Protein AF-A0A5Q2TF05-F1 (afdb_monomer_lite)

Organism: NCBI:txid2663022

Sequence (203 aa):
MKCNKEIVELMHQYLDGDITRNDEQRLRSHLQSCEACQKHFQELKRTVALVTANIELKPSTDFTSNVMAGLPKEKKRMTAKRWMKLHPMITAAAIFFIFMFSGILSAWNQEQQQLSYPKGQNLIVENDTVIVPKDVVIEDDLEIKNANVKVEGKVLGDVILINGEHLSASAGKIAGEIKEVDQIFNWMWYKLKDLVESVFSLD

Structure (mmCIF, N/CA/C/O backbone):
data_AF-A0A5Q2TF05-F1
#
_entry.id   AF-A0A5Q2TF05-F1
#
loop_
_atom_site.group_PDB
_atom_site.id
_atom_site.type_symbol
_atom_site.label_atom_id
_atom_site.label_alt_id
_atom_site.label_comp_id
_atom_site.label_asym_id
_atom_site.label_entity_id
_atom_site.label_seq_id
_atom_site.pdbx_PDB_ins_code
_atom_site.Cartn_x
_atom_site.Cartn_y
_atom_site.Cartn_z
_atom_site.occupancy
_atom_site.B_iso_or_equiv
_atom_site.auth_seq_id
_atom_site.auth_comp_id
_atom_site.auth_asym_id
_atom_site.auth_atom_id
_atom_site.pdbx_PDB_model_num
ATOM 1 N N . MET A 1 1 ? 42.704 10.896 -51.594 1.00 56.69 1 MET A N 1
ATOM 2 C CA . MET A 1 1 ? 42.537 11.022 -50.126 1.00 56.69 1 MET A CA 1
ATOM 3 C C . MET A 1 1 ? 42.484 9.624 -49.522 1.00 56.69 1 MET A C 1
ATOM 5 O O . MET A 1 1 ? 41.960 8.736 -50.179 1.00 56.69 1 MET A O 1
ATOM 9 N N . LYS A 1 2 ? 43.071 9.382 -48.343 1.00 61.12 2 LYS A N 1
ATOM 10 C CA . LYS A 1 2 ? 43.072 8.041 -47.726 1.00 61.12 2 LYS A CA 1
ATOM 11 C C . LYS A 1 2 ? 41.688 7.764 -47.113 1.00 61.12 2 LYS A C 1
ATOM 13 O O . LYS A 1 2 ? 41.261 8.534 -46.258 1.00 61.12 2 LYS A O 1
ATOM 18 N N . CYS A 1 3 ? 40.997 6.702 -47.546 1.00 73.31 3 CYS A N 1
ATOM 19 C CA . CYS A 1 3 ? 39.801 6.194 -46.856 1.00 73.31 3 CYS A CA 1
ATOM 20 C C . CYS A 1 3 ? 40.308 5.549 -45.553 1.00 73.31 3 CYS A C 1
ATOM 22 O O . CYS A 1 3 ? 40.982 4.520 -45.592 1.00 73.31 3 CYS A O 1
ATOM 24 N N . ASN A 1 4 ? 40.119 6.226 -44.419 1.00 82.06 4 ASN A N 1
ATOM 25 C CA . ASN A 1 4 ? 40.556 5.743 -43.107 1.00 82.06 4 ASN A CA 1
ATOM 26 C C . ASN A 1 4 ? 39.426 4.943 -42.443 1.00 82.06 4 ASN A C 1
ATOM 28 O O . ASN A 1 4 ? 38.253 5.173 -42.735 1.00 82.06 4 ASN A O 1
ATOM 32 N N . LYS A 1 5 ? 39.776 4.058 -41.503 1.00 86.62 5 LYS A N 1
ATOM 33 C CA . LYS A 1 5 ? 38.815 3.322 -40.664 1.00 86.62 5 LYS A CA 1
ATOM 34 C C . LYS A 1 5 ? 37.824 4.256 -39.963 1.00 86.62 5 LYS A C 1
ATOM 36 O O . LYS A 1 5 ? 36.647 3.941 -39.890 1.00 86.62 5 LYS A O 1
ATOM 41 N N . GLU A 1 6 ? 38.290 5.434 -39.562 1.00 91.19 6 GLU A N 1
ATOM 42 C CA . GLU A 1 6 ? 37.481 6.492 -38.949 1.00 91.19 6 GLU A CA 1
ATOM 43 C C . GLU A 1 6 ? 36.293 6.925 -39.828 1.00 91.19 6 GLU A C 1
ATOM 45 O O . GLU A 1 6 ? 35.186 7.083 -39.335 1.00 91.19 6 GLU A O 1
ATOM 50 N N . ILE A 1 7 ? 36.465 7.042 -41.151 1.00 93.56 7 ILE A N 1
ATOM 51 C CA . ILE A 1 7 ? 35.358 7.425 -42.045 1.00 93.56 7 ILE A CA 1
ATOM 52 C C . ILE A 1 7 ? 34.306 6.317 -42.122 1.00 93.56 7 ILE A C 1
ATOM 54 O O . ILE A 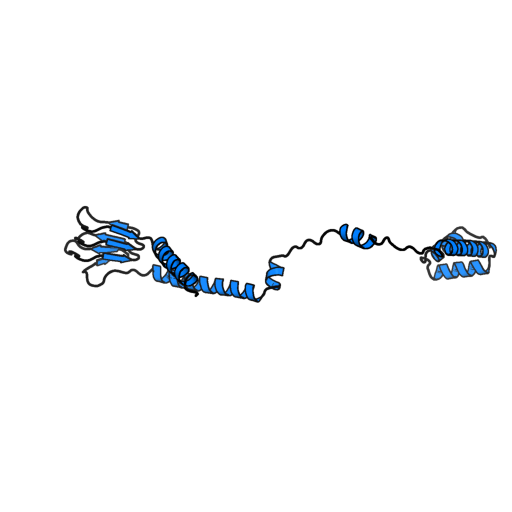1 7 ? 33.116 6.609 -42.202 1.00 93.56 7 ILE A O 1
ATOM 58 N N . VAL A 1 8 ? 34.733 5.052 -42.093 1.00 93.12 8 VAL A N 1
ATOM 59 C CA . VAL A 1 8 ? 33.817 3.902 -42.082 1.00 93.12 8 VAL A CA 1
ATOM 60 C C . VAL A 1 8 ? 33.040 3.850 -40.766 1.00 93.12 8 VAL A C 1
ATOM 62 O O . VAL A 1 8 ? 31.839 3.609 -40.780 1.00 93.12 8 VAL A O 1
ATOM 65 N N . GLU A 1 9 ? 33.685 4.152 -39.642 1.00 94.56 9 GLU A N 1
ATOM 66 C CA . GLU A 1 9 ? 33.018 4.266 -38.342 1.00 94.56 9 GLU A CA 1
ATOM 67 C C . GLU A 1 9 ? 31.942 5.362 -38.347 1.00 94.56 9 GLU A C 1
ATOM 69 O O . GLU A 1 9 ? 30.809 5.118 -37.933 1.00 94.56 9 GLU A O 1
ATOM 74 N N . LEU A 1 10 ? 32.242 6.527 -38.934 1.00 95.88 10 LEU A N 1
ATOM 75 C CA . LEU A 1 10 ? 31.251 7.590 -39.113 1.00 95.88 10 LEU A CA 1
ATOM 76 C C . LEU A 1 10 ? 30.074 7.165 -40.006 1.00 95.88 10 LEU A C 1
ATOM 78 O O . LEU A 1 10 ? 28.945 7.588 -39.765 1.00 95.88 10 LEU A O 1
ATOM 82 N N . MET A 1 11 ? 30.295 6.320 -41.023 1.00 95.44 11 MET A N 1
ATOM 83 C CA . MET A 1 11 ? 29.188 5.774 -41.823 1.00 95.44 11 MET A CA 1
ATOM 84 C C . MET A 1 11 ? 28.224 4.949 -40.967 1.00 95.44 11 MET A C 1
ATOM 86 O O . MET A 1 11 ? 27.016 5.073 -41.156 1.00 95.44 11 MET A O 1
ATOM 90 N N . HIS A 1 12 ? 28.736 4.127 -40.047 1.00 95.31 12 HIS A N 1
ATOM 91 C CA . HIS A 1 12 ? 27.909 3.308 -39.158 1.00 95.31 12 HIS A CA 1
ATOM 92 C C . HIS A 1 12 ? 27.148 4.165 -38.149 1.00 95.31 12 HIS A C 1
ATOM 94 O O . HIS A 1 12 ? 25.926 4.082 -38.111 1.00 95.31 12 HIS A O 1
ATOM 100 N N . GLN A 1 13 ? 27.826 5.092 -37.465 1.00 96.19 13 GLN A N 1
ATOM 101 C CA . GLN A 1 13 ? 27.164 6.035 -36.554 1.00 96.19 13 GLN A CA 1
ATOM 102 C C . GLN A 1 13 ? 26.035 6.814 -37.248 1.00 96.19 13 GLN A C 1
ATOM 104 O O . GLN A 1 13 ? 24.984 7.056 -36.658 1.00 96.19 13 GLN A O 1
ATOM 109 N N . TYR A 1 14 ? 26.223 7.190 -38.519 1.00 96.38 14 TYR A N 1
ATOM 110 C CA . TYR A 1 14 ? 25.172 7.839 -39.304 1.00 96.38 14 TYR A CA 1
ATOM 111 C C . TYR A 1 14 ? 23.974 6.916 -39.565 1.00 96.38 14 TYR A C 1
ATOM 113 O O . TYR A 1 14 ? 22.834 7.371 -39.506 1.00 96.38 14 TYR A O 1
ATOM 121 N N . LEU A 1 15 ? 24.215 5.645 -39.900 1.00 94.50 15 LEU A N 1
ATOM 122 C CA . LEU A 1 15 ? 23.154 4.670 -40.182 1.00 94.50 15 LEU A CA 1
ATOM 123 C C . LEU A 1 15 ? 22.385 4.262 -38.920 1.00 94.50 15 LEU A C 1
ATOM 125 O O . LEU A 1 15 ? 21.185 4.016 -39.014 1.00 94.50 15 LEU A O 1
ATOM 129 N N . ASP A 1 16 ? 23.057 4.250 -37.770 1.00 93.75 16 ASP A N 1
ATOM 130 C CA . ASP A 1 16 ? 22.470 3.927 -36.467 1.00 93.75 16 ASP A CA 1
ATOM 131 C C . ASP A 1 16 ? 21.716 5.121 -35.846 1.00 93.75 16 ASP A C 1
ATOM 133 O O . ASP A 1 16 ? 20.884 4.942 -34.961 1.00 93.75 16 ASP A O 1
ATOM 137 N N . GLY A 1 17 ? 21.948 6.342 -36.348 1.00 94.19 17 GLY A N 1
ATOM 138 C CA . GLY A 1 17 ? 21.317 7.570 -35.851 1.00 94.19 17 GLY A CA 1
ATOM 139 C C . GLY A 1 17 ? 22.057 8.251 -34.691 1.00 94.19 17 GLY A C 1
ATOM 140 O O . GLY A 1 17 ? 21.535 9.215 -34.134 1.00 94.19 17 GLY A O 1
ATOM 141 N N . ASP A 1 18 ? 23.279 7.809 -34.380 1.00 95.50 18 ASP A N 1
ATOM 142 C CA . ASP A 1 18 ? 24.084 8.236 -33.223 1.00 95.50 18 ASP A CA 1
ATOM 143 C C . ASP A 1 18 ? 25.213 9.235 -33.574 1.00 95.50 18 ASP A C 1
ATOM 145 O O . ASP A 1 18 ? 26.061 9.563 -32.742 1.00 95.50 18 ASP A O 1
ATOM 149 N N . ILE A 1 19 ? 25.259 9.743 -34.811 1.00 96.56 19 ILE A N 1
ATOM 150 C CA . ILE A 1 19 ? 26.321 10.656 -35.270 1.00 96.56 19 ILE A CA 1
ATOM 151 C C . ILE A 1 19 ? 26.151 12.096 -34.756 1.00 96.56 19 ILE A C 1
ATOM 153 O O . ILE A 1 19 ? 25.055 12.661 -34.734 1.00 96.56 19 ILE A O 1
ATOM 157 N N . THR A 1 20 ? 27.262 12.754 -34.410 1.00 96.50 20 THR A N 1
ATOM 158 C CA . THR A 1 20 ? 27.255 14.183 -34.056 1.00 96.50 20 THR A CA 1
ATOM 159 C C . THR A 1 20 ? 27.176 15.082 -35.298 1.00 96.50 20 THR A C 1
ATOM 161 O O . THR A 1 20 ? 27.609 14.715 -36.389 1.00 96.50 20 THR A O 1
ATOM 164 N N . ARG A 1 21 ? 26.697 16.327 -35.146 1.00 95.44 21 ARG A N 1
ATOM 165 C CA . ARG A 1 21 ? 26.609 17.285 -36.273 1.00 95.44 21 ARG A CA 1
ATOM 166 C C . ARG A 1 21 ? 27.964 17.599 -36.919 1.00 95.44 21 ARG A C 1
ATOM 168 O O . ARG A 1 21 ? 28.030 17.810 -38.128 1.00 95.44 21 ARG A O 1
ATOM 175 N N . ASN A 1 22 ? 29.031 17.662 -36.121 1.00 94.94 22 ASN A N 1
ATOM 176 C CA . ASN A 1 22 ? 30.383 17.936 -36.614 1.00 94.94 22 ASN A CA 1
ATOM 177 C C . ASN A 1 22 ? 30.903 16.758 -37.448 1.00 94.94 22 ASN A C 1
ATOM 179 O O . ASN A 1 22 ? 31.423 16.941 -38.550 1.00 94.94 22 ASN A O 1
ATOM 183 N N . ASP A 1 23 ? 30.693 15.541 -36.955 1.00 95.25 23 ASP A N 1
ATOM 184 C CA . ASP A 1 23 ? 31.146 14.332 -37.631 1.00 95.25 23 ASP A CA 1
ATOM 185 C C . ASP A 1 23 ? 30.317 14.020 -38.877 1.00 95.25 23 ASP A C 1
ATOM 187 O O . ASP A 1 23 ? 30.866 13.595 -39.893 1.00 95.25 23 ASP A O 1
ATOM 191 N N . GLU A 1 24 ? 29.024 14.349 -38.872 1.00 95.56 24 GLU A N 1
ATOM 192 C CA . GLU A 1 24 ? 28.196 14.288 -40.073 1.00 95.56 24 GLU A CA 1
ATOM 193 C C . GLU A 1 24 ? 28.740 15.214 -41.172 1.00 95.56 24 GLU A C 1
ATOM 195 O O . GLU A 1 24 ? 28.833 14.820 -42.337 1.00 95.56 24 GLU A O 1
ATOM 200 N N . GLN A 1 25 ? 29.148 16.438 -40.824 1.00 95.75 25 GLN A N 1
ATOM 201 C CA . GLN A 1 25 ? 29.743 17.367 -41.786 1.00 95.75 25 GLN A CA 1
ATOM 202 C C . GLN A 1 25 ? 31.081 16.847 -42.331 1.00 95.75 25 GLN A C 1
ATOM 204 O O . GLN A 1 25 ? 31.337 16.952 -43.536 1.00 95.75 25 GLN A O 1
ATOM 209 N N . ARG A 1 26 ? 31.920 16.251 -41.475 1.00 93.69 26 ARG A N 1
ATOM 210 C CA . ARG A 1 26 ? 33.174 15.596 -41.888 1.00 93.69 26 ARG A CA 1
ATOM 211 C C . ARG A 1 26 ? 32.913 14.432 -42.840 1.00 93.69 26 ARG A C 1
ATOM 213 O O . ARG A 1 26 ? 33.538 14.367 -43.900 1.00 93.69 26 ARG A O 1
ATOM 220 N N . LEU A 1 27 ? 31.951 13.570 -42.512 1.00 95.00 27 LEU A N 1
ATOM 221 C CA . LEU A 1 27 ? 31.539 12.449 -43.352 1.00 95.00 27 LEU A CA 1
ATOM 222 C C . LEU A 1 27 ? 31.030 12.942 -44.711 1.00 95.00 27 LEU A C 1
ATOM 224 O O . LEU A 1 27 ? 31.521 12.496 -45.745 1.00 95.00 27 LEU A O 1
ATOM 228 N N . ARG A 1 28 ? 30.111 13.916 -44.733 1.00 94.62 28 ARG A N 1
ATOM 229 C CA . ARG A 1 28 ? 29.582 14.510 -45.975 1.00 94.62 28 ARG A CA 1
ATOM 230 C C . ARG A 1 28 ? 30.692 15.089 -46.851 1.00 94.62 28 ARG A C 1
ATOM 232 O O . ARG A 1 28 ? 30.699 14.847 -48.054 1.00 94.62 28 ARG A O 1
ATOM 239 N N . SER A 1 29 ? 31.640 15.802 -46.246 1.00 93.88 29 SER A N 1
ATOM 240 C CA . SER A 1 29 ? 32.772 16.398 -46.967 1.00 93.88 29 SER A CA 1
ATOM 241 C C . SER A 1 29 ? 33.677 15.327 -47.587 1.00 93.88 29 SER A C 1
ATOM 243 O O . SER A 1 29 ? 34.141 15.483 -48.713 1.00 93.88 29 SER A O 1
ATOM 245 N N . HIS A 1 30 ? 33.897 14.210 -46.886 1.00 93.50 30 HIS A N 1
ATOM 246 C CA . HIS A 1 30 ? 34.682 13.088 -47.402 1.00 93.50 30 HIS A CA 1
ATOM 247 C C . HIS A 1 30 ? 33.961 12.321 -48.521 1.00 93.50 30 HIS A C 1
ATOM 249 O O . HIS A 1 30 ? 34.580 11.936 -49.510 1.00 93.50 30 HIS A O 1
ATOM 255 N N . LEU A 1 31 ? 32.646 12.111 -48.399 1.00 93.75 31 LEU A N 1
ATOM 256 C CA . LEU A 1 31 ? 31.846 11.430 -49.423 1.00 93.75 31 LEU A CA 1
ATOM 257 C C . LEU A 1 31 ? 31.768 12.225 -50.737 1.00 93.75 31 LEU A C 1
ATOM 259 O O . LEU A 1 31 ? 31.598 11.625 -51.791 1.00 93.75 31 LEU A O 1
ATOM 263 N N . GLN A 1 32 ? 31.907 13.555 -50.689 1.00 93.56 32 GLN A N 1
ATOM 264 C CA . GLN A 1 32 ? 31.973 14.403 -51.887 1.00 93.56 32 GLN A CA 1
ATOM 265 C C . GLN A 1 32 ? 33.322 14.319 -52.612 1.00 93.56 32 GLN A C 1
ATOM 267 O O . GLN A 1 32 ? 33.380 14.544 -53.816 1.00 93.56 32 GLN A O 1
ATOM 272 N N . SER A 1 33 ? 34.406 14.016 -51.894 1.00 91.75 33 SER A N 1
ATOM 273 C CA . SER A 1 33 ? 35.768 14.007 -52.440 1.00 91.75 33 SER A CA 1
ATOM 274 C C . SER A 1 33 ? 36.319 12.607 -52.725 1.00 91.75 33 SER A C 1
ATOM 276 O O . SER A 1 33 ? 37.384 12.486 -53.334 1.00 91.75 33 SER A O 1
ATOM 278 N N . CYS A 1 34 ? 35.627 11.546 -52.293 1.00 94.12 34 CYS A N 1
ATOM 279 C CA . CYS A 1 34 ? 36.078 10.165 -52.429 1.00 94.12 34 CYS A CA 1
ATOM 280 C C . CYS A 1 34 ? 34.976 9.232 -52.959 1.00 94.12 34 CYS A C 1
ATOM 282 O O . CYS A 1 34 ? 34.121 8.756 -52.208 1.00 94.12 34 CYS A O 1
ATOM 284 N N . GLU A 1 35 ? 35.058 8.897 -54.248 1.00 93.25 35 GLU A N 1
ATOM 285 C CA . GLU A 1 35 ? 34.103 8.022 -54.947 1.00 93.25 35 GLU A CA 1
ATOM 286 C C . GLU A 1 35 ? 34.026 6.609 -54.340 1.00 93.25 35 GLU A C 1
ATOM 288 O O . GLU A 1 35 ? 32.943 6.044 -54.197 1.00 93.25 35 GLU A O 1
ATOM 293 N N . ALA A 1 36 ? 35.158 6.043 -53.905 1.00 92.81 36 ALA A N 1
ATOM 294 C CA . ALA A 1 36 ? 35.190 4.710 -53.301 1.00 92.81 36 ALA A CA 1
ATOM 295 C C . ALA A 1 36 ? 34.370 4.641 -52.000 1.00 92.81 36 ALA A C 1
ATOM 297 O O . ALA A 1 36 ? 33.550 3.738 -51.826 1.00 92.81 36 ALA A O 1
ATOM 298 N N . CYS A 1 37 ? 34.548 5.618 -51.102 1.00 94.00 37 CYS A N 1
ATOM 299 C CA . CYS A 1 37 ? 33.803 5.659 -49.845 1.00 94.00 37 CYS A CA 1
ATOM 300 C C . CYS A 1 37 ? 32.325 6.058 -50.101 1.00 94.00 37 CYS A C 1
ATOM 302 O O . CYS A 1 37 ? 31.436 5.588 -49.393 1.00 94.00 37 CYS A O 1
ATOM 304 N N . GLN A 1 38 ? 32.030 6.843 -51.151 1.00 94.75 38 GLN A N 1
ATOM 305 C CA . GLN A 1 38 ? 30.658 7.122 -51.601 1.00 94.75 38 GLN A CA 1
ATOM 306 C C . GLN A 1 38 ? 29.927 5.854 -52.056 1.00 94.75 38 GLN A C 1
ATOM 308 O O . GLN A 1 38 ? 28.798 5.609 -51.626 1.00 94.75 38 GLN A O 1
ATOM 313 N N . LYS A 1 39 ? 30.570 5.034 -52.893 1.00 95.44 39 LYS A N 1
ATOM 314 C CA . LYS A 1 39 ? 30.014 3.765 -53.371 1.00 95.44 39 LYS A CA 1
ATOM 315 C C . LYS A 1 39 ? 29.754 2.799 -52.215 1.00 95.44 39 LYS A C 1
ATOM 317 O O . LYS A 1 39 ? 28.647 2.281 -52.102 1.00 95.44 39 LYS A O 1
ATOM 322 N N . HIS A 1 40 ? 30.720 2.651 -51.309 1.00 94.62 40 HIS A N 1
ATOM 323 C CA . HIS A 1 40 ? 30.571 1.826 -50.108 1.00 94.62 40 HIS A CA 1
ATOM 324 C C . HIS A 1 40 ? 29.381 2.274 -49.242 1.00 94.62 40 HIS A C 1
ATOM 326 O O . HIS A 1 40 ? 28.551 1.465 -48.833 1.00 94.62 40 HIS A O 1
ATOM 332 N N . PHE A 1 41 ? 29.225 3.582 -49.020 1.00 95.81 41 PHE A N 1
ATOM 333 C CA . PHE A 1 41 ? 28.098 4.113 -48.255 1.00 95.81 41 PHE A CA 1
ATOM 334 C C . PHE A 1 41 ? 26.741 3.873 -48.936 1.00 95.81 41 PHE A C 1
ATOM 336 O O . PHE A 1 41 ? 25.745 3.596 -48.266 1.00 95.81 41 PHE A O 1
ATOM 343 N N . GLN A 1 42 ? 26.683 3.947 -50.269 1.00 95.88 42 GLN A N 1
ATOM 344 C CA . GLN A 1 42 ? 25.477 3.598 -51.026 1.00 95.88 42 GLN A CA 1
ATOM 345 C C . GLN A 1 42 ? 25.142 2.106 -50.920 1.00 95.88 42 GLN A C 1
ATOM 347 O O . GLN A 1 42 ? 23.969 1.764 -50.778 1.00 95.88 42 GLN A O 1
ATOM 352 N N . GLU A 1 43 ? 26.143 1.227 -50.967 1.00 96.00 43 GLU A N 1
ATOM 353 C CA . GLU A 1 43 ? 25.972 -0.217 -50.770 1.00 96.00 43 GLU A CA 1
ATOM 354 C C . GLU A 1 43 ? 25.419 -0.522 -49.371 1.00 96.00 43 GLU A C 1
ATOM 356 O O . GLU A 1 43 ? 24.423 -1.235 -49.254 1.00 96.00 43 GLU A O 1
ATOM 361 N N . LEU A 1 44 ? 25.967 0.102 -48.321 1.00 95.50 44 LEU A N 1
ATOM 362 C CA . LEU A 1 44 ? 25.449 -0.021 -46.953 1.00 95.50 44 LEU A CA 1
ATOM 363 C C . LEU A 1 44 ? 23.990 0.446 -46.840 1.00 95.50 44 LEU A C 1
ATOM 365 O O . LEU A 1 44 ? 23.147 -0.279 -46.312 1.00 95.50 44 LEU A O 1
ATOM 369 N N . LYS A 1 45 ? 23.659 1.620 -47.394 1.00 94.94 45 LYS A N 1
ATOM 370 C CA . LYS A 1 45 ? 22.280 2.140 -47.397 1.00 94.94 45 LYS A CA 1
ATOM 371 C C . LYS A 1 45 ? 21.303 1.212 -48.113 1.00 94.94 45 LYS A C 1
ATOM 373 O O . LYS A 1 45 ? 20.189 1.018 -47.635 1.00 94.94 45 LYS A O 1
ATOM 378 N N . ARG A 1 46 ? 21.710 0.633 -49.247 1.00 94.62 46 ARG A N 1
ATOM 379 C CA . ARG A 1 46 ? 20.891 -0.343 -49.980 1.00 94.62 46 ARG A CA 1
ATOM 380 C C . ARG A 1 46 ? 20.647 -1.594 -49.145 1.00 94.62 46 ARG A C 1
ATOM 382 O O . ARG A 1 46 ? 19.512 -2.046 -49.084 1.00 94.62 46 ARG A O 1
ATOM 389 N N . THR A 1 47 ? 21.671 -2.111 -48.471 1.00 92.69 47 THR A N 1
ATOM 390 C CA . THR A 1 47 ? 21.537 -3.274 -47.583 1.00 92.69 47 THR A CA 1
ATOM 391 C C . THR A 1 47 ? 20.545 -3.004 -46.452 1.00 92.69 47 THR A C 1
ATOM 393 O O . THR A 1 47 ? 19.626 -3.795 -46.252 1.00 92.69 47 THR A O 1
ATOM 396 N N . VAL A 1 48 ? 20.655 -1.858 -45.769 1.00 91.31 48 VAL A N 1
ATOM 397 C CA . VAL A 1 48 ? 19.705 -1.461 -44.711 1.00 91.31 48 VAL A CA 1
ATOM 398 C C . VAL A 1 48 ? 18.279 -1.351 -45.258 1.00 91.31 48 VAL A C 1
ATOM 400 O O . VAL A 1 48 ? 17.338 -1.860 -44.648 1.00 91.31 48 VAL A O 1
ATOM 403 N N . ALA A 1 49 ? 18.106 -0.740 -46.432 1.00 89.94 49 ALA A N 1
ATOM 404 C CA . ALA A 1 49 ? 16.795 -0.615 -47.063 1.00 89.94 49 ALA A CA 1
ATOM 405 C C . ALA A 1 49 ? 16.194 -1.983 -47.432 1.00 89.94 49 ALA A C 1
ATOM 407 O O . ALA A 1 49 ? 15.015 -2.214 -47.190 1.00 89.94 49 ALA A O 1
ATOM 408 N N . LEU A 1 50 ? 16.992 -2.915 -47.963 1.00 90.62 50 LEU A N 1
ATOM 409 C CA . LEU A 1 50 ? 16.528 -4.263 -48.317 1.00 90.62 50 LEU A CA 1
ATOM 410 C C . LEU A 1 50 ? 16.096 -5.074 -47.093 1.00 90.62 50 LEU A C 1
ATOM 412 O O . LEU A 1 50 ? 15.089 -5.779 -47.156 1.00 90.62 50 LEU A O 1
ATOM 416 N N . VAL A 1 51 ? 16.833 -4.961 -45.984 1.00 88.88 51 VAL A N 1
ATOM 417 C CA . VAL A 1 51 ? 16.493 -5.648 -44.730 1.00 88.88 51 VAL A CA 1
ATOM 418 C C . VAL A 1 51 ? 15.215 -5.072 -44.123 1.00 88.88 51 VAL A C 1
ATOM 420 O O . VAL A 1 51 ? 14.382 -5.828 -43.638 1.00 88.88 51 VAL A O 1
ATOM 423 N N . THR A 1 52 ? 15.027 -3.752 -44.176 1.00 86.31 52 THR A N 1
ATOM 424 C CA . THR A 1 52 ? 13.882 -3.081 -43.537 1.00 86.31 52 THR A CA 1
ATOM 425 C C . THR A 1 52 ? 12.600 -3.088 -44.375 1.00 86.31 52 THR A C 1
ATOM 427 O O . THR A 1 52 ? 11.512 -3.072 -43.804 1.00 86.31 52 THR A O 1
ATOM 430 N N . ALA A 1 53 ? 12.693 -3.175 -45.708 1.00 82.50 53 ALA A N 1
ATOM 431 C CA . ALA A 1 53 ? 11.551 -3.041 -46.621 1.00 82.50 53 ALA A CA 1
ATOM 432 C C . ALA A 1 53 ? 10.429 -4.082 -46.441 1.00 82.50 53 ALA A C 1
ATOM 434 O O . ALA A 1 53 ? 9.303 -3.817 -46.847 1.00 82.50 53 ALA A O 1
ATOM 435 N N . ASN A 1 54 ? 10.708 -5.247 -45.846 1.00 68.38 54 ASN A N 1
ATOM 436 C CA . ASN A 1 54 ? 9.743 -6.352 -45.727 1.00 68.38 54 ASN A CA 1
ATOM 437 C C . ASN A 1 54 ? 9.386 -6.710 -44.277 1.00 68.38 54 ASN A C 1
ATOM 439 O O . ASN A 1 54 ? 8.875 -7.797 -44.006 1.00 68.38 54 ASN A O 1
ATOM 443 N N . ILE A 1 55 ? 9.661 -5.819 -43.327 1.00 77.44 55 ILE A N 1
ATOM 444 C CA . ILE A 1 55 ? 9.397 -6.065 -41.908 1.00 77.44 55 ILE A CA 1
ATOM 445 C C . ILE A 1 55 ? 7.961 -5.624 -41.579 1.00 77.44 55 ILE A C 1
ATOM 447 O O . ILE A 1 55 ? 7.734 -4.626 -40.901 1.00 77.44 55 ILE A O 1
ATOM 451 N N . GLU A 1 56 ? 6.962 -6.382 -42.038 1.00 72.88 56 GLU A N 1
ATOM 452 C CA . GLU A 1 56 ? 5.626 -6.358 -41.424 1.00 72.88 56 GLU A CA 1
ATOM 453 C C . GLU A 1 56 ? 5.609 -7.315 -40.224 1.00 72.88 56 GLU A C 1
ATOM 455 O O . GLU A 1 56 ? 5.076 -8.424 -40.278 1.00 72.88 56 GLU A O 1
ATOM 460 N N . LEU A 1 57 ? 6.219 -6.901 -39.112 1.00 77.12 57 LEU A N 1
ATOM 461 C CA . LEU A 1 57 ? 6.144 -7.660 -37.864 1.00 77.12 57 LEU A CA 1
ATOM 462 C C . LEU A 1 57 ? 4.804 -7.384 -37.188 1.00 77.12 57 LEU A C 1
ATOM 464 O O . LEU A 1 57 ? 4.651 -6.422 -36.436 1.00 77.12 57 LEU A O 1
ATOM 468 N N . LYS A 1 58 ? 3.822 -8.248 -37.450 1.00 84.44 58 LYS A N 1
ATOM 469 C CA . LYS A 1 58 ? 2.602 -8.303 -36.645 1.00 84.44 58 LYS A CA 1
ATOM 470 C C . LYS A 1 58 ? 2.842 -9.238 -35.459 1.00 84.44 58 LYS A C 1
ATOM 472 O O . LYS A 1 58 ? 3.263 -10.377 -35.671 1.00 84.44 58 LYS A O 1
ATOM 477 N N . PRO A 1 59 ? 2.598 -8.788 -34.219 1.00 86.31 59 PRO A N 1
ATOM 478 C CA . PRO A 1 59 ? 2.633 -9.686 -33.076 1.00 86.31 59 PRO A CA 1
ATOM 479 C C . PRO A 1 59 ? 1.550 -10.764 -33.230 1.00 86.31 59 PRO A C 1
ATOM 481 O O . PRO A 1 59 ? 0.549 -10.559 -33.922 1.00 86.31 59 PRO A O 1
ATOM 484 N N . SER A 1 60 ? 1.735 -11.913 -32.575 1.00 89.19 60 SER A N 1
ATOM 485 C CA . SER A 1 60 ? 0.665 -12.909 -32.482 1.00 89.19 60 SER A CA 1
ATOM 486 C C . SER A 1 60 ? -0.556 -12.304 -31.786 1.00 89.19 60 SER A C 1
ATOM 488 O O . SER A 1 60 ? -0.429 -11.394 -30.962 1.00 89.19 60 SER A O 1
ATOM 490 N N . THR A 1 61 ? -1.746 -12.829 -32.083 1.00 91.56 61 THR A N 1
ATOM 491 C CA . THR A 1 61 ? -3.008 -12.390 -31.458 1.00 91.56 61 THR A CA 1
ATOM 492 C C . THR A 1 61 ? -2.953 -12.429 -29.930 1.00 91.56 61 THR A C 1
ATOM 494 O O . THR A 1 61 ? -3.594 -11.620 -29.264 1.00 91.56 61 THR A O 1
ATOM 497 N N . ASP A 1 62 ? -2.126 -13.319 -29.380 1.00 94.12 62 ASP A N 1
ATOM 498 C CA . ASP A 1 62 ? -2.032 -13.580 -27.945 1.00 94.12 62 ASP A CA 1
ATOM 499 C C . ASP A 1 62 ? -0.875 -12.832 -27.270 1.00 94.12 62 ASP A C 1
ATOM 501 O O . ASP A 1 62 ? -0.711 -12.924 -26.053 1.00 94.12 62 ASP A O 1
ATOM 505 N N . PHE A 1 63 ? -0.068 -12.077 -28.026 1.00 94.25 63 PHE A N 1
ATOM 506 C CA . PHE A 1 63 ? 1.100 -11.366 -27.501 1.00 94.25 63 PHE A CA 1
ATOM 507 C C . PHE A 1 63 ? 0.736 -10.478 -26.310 1.00 94.25 63 PHE A C 1
ATOM 509 O O . PHE A 1 63 ? 1.347 -10.576 -25.247 1.00 94.25 63 PHE A O 1
ATOM 516 N N . THR A 1 64 ? -0.306 -9.658 -26.458 1.00 93.69 64 THR A N 1
ATOM 517 C CA . THR A 1 64 ? -0.764 -8.761 -25.394 1.00 93.69 64 THR A CA 1
ATOM 518 C C . THR A 1 64 ? -1.206 -9.542 -24.162 1.00 93.69 64 THR A C 1
ATOM 520 O O . THR A 1 64 ? -0.823 -9.188 -23.051 1.00 93.69 64 THR A O 1
ATOM 523 N N . SER A 1 65 ? -1.964 -10.625 -24.344 1.00 93.06 65 SER A N 1
ATOM 524 C CA . SER A 1 65 ? -2.421 -11.466 -23.233 1.00 93.06 65 SER A CA 1
ATOM 525 C C . SER A 1 65 ? -1.238 -12.068 -22.468 1.00 93.06 65 SER A C 1
ATOM 527 O O . SER A 1 65 ? -1.155 -11.943 -21.246 1.00 93.06 65 SER A O 1
ATOM 529 N N . ASN A 1 66 ? -0.268 -12.631 -23.192 1.00 94.69 66 ASN A N 1
ATOM 530 C CA . ASN A 1 66 ? 0.914 -13.267 -22.613 1.00 94.69 66 ASN A CA 1
ATOM 531 C C . ASN A 1 66 ? 1.807 -12.268 -21.867 1.00 94.69 66 ASN A C 1
ATOM 533 O O . ASN A 1 66 ? 2.280 -12.565 -20.770 1.00 94.69 66 ASN A O 1
ATOM 537 N N . VAL A 1 67 ? 2.000 -11.065 -22.419 1.00 95.69 67 VAL A N 1
ATOM 538 C CA . VAL A 1 67 ? 2.744 -9.991 -21.745 1.00 95.69 67 VAL A CA 1
ATOM 539 C C . VAL A 1 67 ? 2.034 -9.581 -20.460 1.00 95.69 67 VAL A C 1
ATOM 541 O O . VAL A 1 67 ? 2.659 -9.549 -19.404 1.00 95.69 67 VAL A O 1
ATOM 544 N N . MET A 1 68 ? 0.725 -9.327 -20.523 1.00 92.00 68 MET A N 1
ATOM 545 C CA . MET A 1 68 ? -0.057 -8.912 -19.355 1.00 92.00 68 MET A CA 1
ATOM 546 C C . MET A 1 68 ? -0.092 -9.987 -18.264 1.00 92.00 68 MET A C 1
ATOM 548 O O . MET A 1 68 ? -0.062 -9.654 -17.080 1.00 92.00 68 MET A O 1
ATOM 552 N N . ALA A 1 69 ? -0.106 -11.267 -18.641 1.00 92.75 69 ALA A N 1
ATOM 553 C CA . ALA A 1 69 ? -0.029 -12.386 -17.706 1.00 92.75 69 ALA A CA 1
ATOM 554 C C . ALA A 1 69 ? 1.344 -12.501 -17.018 1.00 92.75 69 ALA A C 1
ATOM 556 O O . ALA A 1 69 ? 1.416 -12.935 -15.868 1.00 92.75 69 ALA A O 1
ATOM 557 N N . GLY A 1 70 ? 2.421 -12.099 -17.701 1.00 91.88 70 GLY A N 1
ATOM 558 C CA . GLY A 1 70 ? 3.787 -12.104 -17.172 1.00 91.88 70 GLY A CA 1
ATOM 559 C C . GLY A 1 70 ? 4.130 -10.912 -16.273 1.00 91.88 70 GLY A C 1
ATOM 560 O O . GLY A 1 70 ? 5.168 -10.930 -15.608 1.00 91.88 70 GLY A O 1
ATOM 561 N N . LEU A 1 71 ? 3.285 -9.877 -16.224 1.00 90.81 71 LEU A N 1
ATOM 562 C CA . LEU A 1 71 ? 3.536 -8.720 -15.371 1.00 90.81 71 LEU A CA 1
ATOM 563 C C . LEU A 1 71 ? 3.387 -9.089 -13.885 1.00 90.81 71 LEU A C 1
ATOM 565 O O . LEU A 1 71 ? 2.438 -9.779 -13.495 1.00 90.81 71 LEU A O 1
ATOM 569 N N . PRO A 1 72 ? 4.288 -8.600 -13.012 1.00 86.25 72 PRO A N 1
ATOM 570 C CA . PRO A 1 72 ? 4.133 -8.783 -11.579 1.00 86.25 72 PRO A CA 1
ATOM 571 C C . PRO A 1 72 ? 2.818 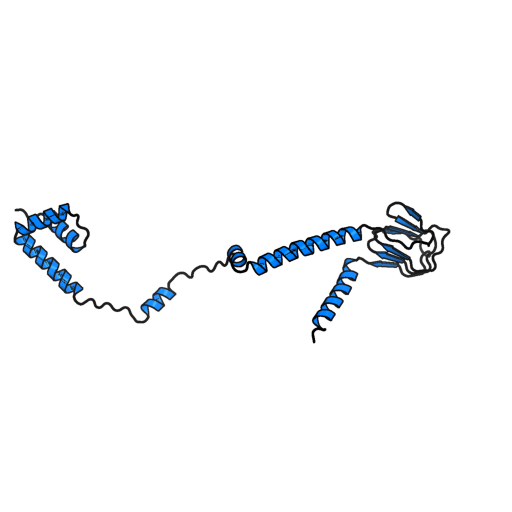-8.142 -11.134 1.00 86.25 72 PRO A C 1
ATOM 573 O O . PRO A 1 72 ? 2.572 -6.961 -11.379 1.00 86.25 72 PRO A O 1
ATOM 576 N N . LYS A 1 73 ? 1.965 -8.921 -10.459 1.00 74.44 73 LYS A N 1
ATOM 577 C CA . LYS A 1 73 ? 0.697 -8.412 -9.928 1.00 74.44 73 LYS A CA 1
ATOM 578 C C . LYS A 1 73 ? 0.990 -7.237 -9.004 1.00 74.44 73 LYS A C 1
ATOM 580 O O . LYS A 1 73 ? 1.722 -7.393 -8.021 1.00 74.44 73 LYS A O 1
ATOM 585 N N . GLU A 1 74 ? 0.392 -6.080 -9.291 1.00 70.88 74 GLU A N 1
ATOM 586 C CA . GLU A 1 74 ? 0.421 -4.964 -8.355 1.00 70.88 74 GLU A CA 1
ATOM 587 C C . GLU A 1 74 ? -0.058 -5.472 -6.997 1.00 70.88 74 GLU A C 1
ATOM 589 O O . GLU A 1 74 ? -1.149 -6.039 -6.862 1.00 70.88 74 GLU A O 1
ATOM 594 N N . LYS A 1 75 ? 0.781 -5.302 -5.972 1.00 67.06 75 LYS A N 1
ATOM 595 C CA . LYS A 1 75 ? 0.388 -5.631 -4.608 1.00 67.06 75 LYS A CA 1
ATOM 596 C C . LYS A 1 75 ? -0.764 -4.695 -4.267 1.00 67.06 75 LYS A C 1
ATOM 598 O O . LYS A 1 75 ? -0.527 -3.537 -3.928 1.00 67.06 75 LYS A O 1
ATOM 603 N N . LYS A 1 76 ? -2.002 -5.199 -4.322 1.00 63.81 76 LYS A N 1
ATOM 604 C CA . LYS A 1 76 ? -3.197 -4.541 -3.780 1.00 63.81 76 LYS A CA 1
ATOM 605 C C . LYS A 1 76 ? -3.076 -4.477 -2.256 1.00 63.81 76 LYS A C 1
ATOM 607 O O . LYS A 1 76 ? -3.823 -5.108 -1.519 1.00 63.81 76 LYS A O 1
ATOM 612 N N . ARG A 1 77 ? -2.090 -3.734 -1.754 1.00 62.41 77 ARG A N 1
ATOM 613 C CA . ARG A 1 77 ? -2.011 -3.343 -0.355 1.00 62.41 77 ARG A CA 1
ATOM 614 C C . ARG A 1 77 ? -3.027 -2.234 -0.184 1.00 62.41 77 ARG A C 1
ATOM 616 O O . ARG A 1 77 ? -2.713 -1.050 -0.287 1.00 62.41 77 ARG A O 1
ATOM 623 N N . MET A 1 78 ? -4.271 -2.639 0.033 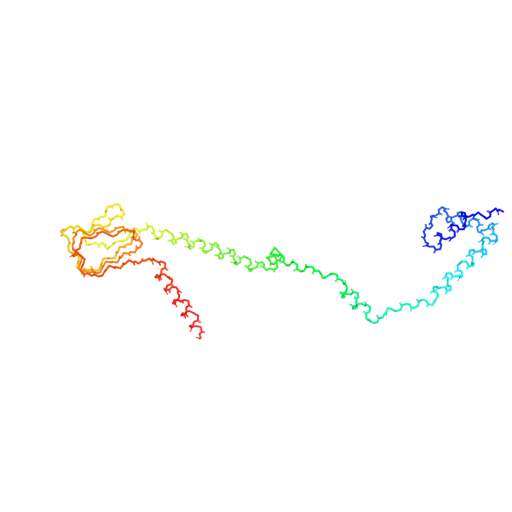1.00 58.50 78 MET A N 1
ATOM 624 C CA . MET A 1 78 ? -5.281 -1.752 0.576 1.00 58.50 78 MET A CA 1
ATOM 625 C C . MET A 1 78 ? -4.859 -1.477 2.020 1.00 58.50 78 MET A C 1
ATOM 627 O O . MET A 1 78 ? -5.167 -2.221 2.942 1.00 58.50 78 MET A O 1
ATOM 631 N N . THR A 1 79 ? -4.001 -0.476 2.201 1.00 73.44 79 THR A N 1
ATOM 632 C CA . THR A 1 79 ? -3.577 -0.044 3.529 1.00 73.44 79 THR A CA 1
ATOM 633 C C . THR A 1 79 ? -4.797 0.499 4.265 1.00 73.44 79 THR A C 1
ATOM 635 O O . THR A 1 79 ? -5.627 1.174 3.653 1.00 73.44 79 THR A O 1
ATOM 638 N N . ALA A 1 80 ? -4.900 0.258 5.576 1.00 73.56 80 ALA A N 1
ATOM 639 C CA . ALA A 1 80 ? -5.990 0.794 6.403 1.00 73.56 80 ALA A CA 1
ATOM 640 C C . ALA A 1 80 ? -6.185 2.307 6.171 1.00 73.56 80 ALA A C 1
ATOM 642 O O . ALA A 1 80 ? -7.302 2.799 6.049 1.00 73.56 80 ALA A O 1
ATOM 643 N N . LYS A 1 81 ? -5.078 3.032 5.957 1.00 74.44 81 LYS A N 1
ATOM 644 C CA . LYS A 1 81 ? -5.057 4.459 5.604 1.00 74.44 81 LYS A CA 1
ATOM 645 C C . LYS A 1 81 ? -5.763 4.793 4.281 1.00 74.44 81 LYS A C 1
ATOM 647 O O . LYS A 1 81 ? -6.364 5.856 4.174 1.00 74.44 81 LYS A O 1
ATOM 652 N N . ARG A 1 82 ? -5.692 3.925 3.266 1.00 77.06 82 ARG A N 1
ATOM 653 C CA . ARG A 1 82 ? -6.382 4.112 1.978 1.00 77.06 82 ARG A CA 1
ATOM 654 C C . ARG A 1 82 ? -7.870 3.779 2.086 1.00 77.06 82 ARG A C 1
ATOM 656 O O . ARG A 1 82 ? -8.666 4.469 1.465 1.00 77.06 82 ARG A O 1
ATOM 663 N N . TRP A 1 83 ? -8.236 2.794 2.906 1.00 81.50 83 TRP A N 1
ATOM 664 C CA . TRP A 1 83 ? -9.636 2.435 3.160 1.00 81.50 83 TRP A CA 1
ATOM 665 C C . TRP A 1 83 ? -10.378 3.523 3.951 1.00 81.50 83 TRP A C 1
ATOM 667 O O . TRP A 1 83 ? -11.443 3.960 3.526 1.00 81.50 83 TRP A O 1
ATOM 677 N N . MET A 1 84 ? -9.752 4.070 5.002 1.00 77.19 84 MET A N 1
ATOM 678 C CA . MET A 1 84 ? -10.292 5.220 5.746 1.00 77.19 84 MET A CA 1
ATOM 679 C C . MET A 1 84 ? -10.488 6.456 4.852 1.00 77.19 84 MET A C 1
ATOM 681 O O . MET A 1 84 ? -11.471 7.176 4.991 1.00 77.19 84 MET A O 1
ATOM 685 N N . LYS A 1 85 ? -9.584 6.686 3.885 1.00 76.44 85 LYS A N 1
ATOM 686 C CA . LYS A 1 85 ? -9.731 7.765 2.890 1.00 76.44 85 LYS A CA 1
ATOM 687 C C . LYS A 1 85 ? -10.851 7.519 1.879 1.00 76.44 85 LYS A C 1
ATOM 689 O O . LYS A 1 85 ? -11.410 8.484 1.373 1.00 76.44 85 LYS A O 1
ATOM 694 N N . LEU A 1 86 ? -11.146 6.261 1.554 1.00 83.38 86 LEU A N 1
ATOM 695 C CA . LEU A 1 86 ? -12.204 5.913 0.605 1.00 83.38 86 LEU A CA 1
ATOM 696 C C . LEU A 1 86 ? -13.603 6.029 1.228 1.00 83.38 86 LEU A C 1
ATOM 698 O O . LEU A 1 86 ? -14.559 6.316 0.515 1.00 83.38 86 LEU A O 1
ATOM 702 N N . HIS A 1 87 ? -13.721 5.826 2.544 1.00 87.00 87 HIS A N 1
ATOM 703 C CA . HIS A 1 87 ? -14.995 5.846 3.268 1.00 87.00 87 HIS A CA 1
ATOM 704 C C . HIS A 1 87 ? -14.977 6.836 4.449 1.00 87.00 87 HIS A C 1
ATOM 706 O O . HIS A 1 87 ? -14.990 6.423 5.617 1.00 87.00 87 HIS A O 1
ATOM 712 N N . PRO A 1 88 ? -14.983 8.156 4.174 1.00 83.88 88 PRO A N 1
ATOM 713 C CA . PRO A 1 88 ? -14.929 9.182 5.216 1.00 83.88 88 PRO A CA 1
ATOM 714 C C . PRO A 1 88 ? -16.138 9.136 6.165 1.00 83.88 88 PRO A C 1
ATOM 716 O O . PRO A 1 88 ? -15.962 9.326 7.364 1.00 83.88 88 PRO A O 1
ATOM 719 N N . MET A 1 89 ? -17.337 8.802 5.668 1.00 88.00 89 MET A N 1
ATOM 720 C CA . MET A 1 89 ? -18.555 8.707 6.493 1.00 88.00 89 MET A CA 1
ATOM 721 C C . MET A 1 89 ? -18.489 7.574 7.525 1.00 88.00 89 MET A C 1
ATOM 723 O O . MET A 1 89 ? -18.804 7.792 8.689 1.00 88.00 89 MET A O 1
ATOM 727 N N . ILE A 1 90 ? -18.028 6.381 7.128 1.00 87.31 90 ILE A N 1
ATOM 728 C CA . ILE A 1 90 ? -17.909 5.228 8.041 1.00 87.31 90 ILE A CA 1
ATOM 729 C C . ILE A 1 90 ? -16.852 5.513 9.112 1.00 87.31 90 ILE A C 1
ATOM 731 O O . ILE A 1 90 ? -17.060 5.233 10.289 1.00 87.31 90 ILE A O 1
ATOM 735 N N . THR A 1 91 ? -15.733 6.124 8.711 1.00 86.94 91 THR A N 1
ATOM 736 C CA . THR A 1 91 ? -14.654 6.492 9.636 1.00 86.94 91 THR A CA 1
ATOM 737 C C . THR A 1 91 ? -15.130 7.535 10.655 1.00 86.94 91 THR A C 1
ATOM 739 O O . THR A 1 91 ? -14.877 7.384 11.848 1.00 86.94 91 THR A O 1
ATOM 742 N N . ALA A 1 92 ? -15.865 8.559 10.209 1.00 89.00 92 ALA A N 1
ATOM 743 C CA . ALA A 1 92 ? -16.445 9.569 11.092 1.00 89.00 92 ALA A CA 1
ATOM 744 C C . ALA A 1 92 ? -17.489 8.972 12.052 1.00 89.00 92 ALA A C 1
ATOM 746 O O . ALA A 1 92 ? -17.454 9.271 13.243 1.00 89.00 92 ALA A O 1
ATOM 747 N N . ALA A 1 93 ? -18.363 8.085 11.564 1.00 91.31 93 ALA A N 1
ATOM 748 C CA . ALA A 1 93 ? -19.347 7.396 12.395 1.00 91.31 93 ALA A CA 1
ATOM 749 C C . ALA A 1 93 ? -18.679 6.535 13.479 1.00 91.31 93 ALA A C 1
ATOM 751 O O . ALA A 1 93 ? -19.074 6.596 14.639 1.00 91.31 93 ALA A O 1
ATOM 752 N N . ALA A 1 94 ? -17.625 5.788 13.135 1.00 90.00 94 ALA A N 1
ATOM 753 C CA . ALA A 1 94 ? -16.881 4.987 14.104 1.00 90.00 94 ALA A CA 1
ATOM 754 C C . ALA A 1 94 ? -16.267 5.853 15.217 1.00 90.00 94 ALA A C 1
ATOM 756 O O . ALA A 1 94 ? -16.403 5.530 16.394 1.00 90.00 94 ALA A O 1
ATOM 757 N N . ILE A 1 95 ? -15.645 6.983 14.862 1.00 90.62 95 ILE A N 1
ATOM 758 C CA . ILE A 1 95 ? -15.077 7.926 15.838 1.00 90.62 95 ILE A CA 1
ATOM 759 C C . ILE A 1 95 ? -16.177 8.542 16.714 1.00 90.62 95 ILE A C 1
ATOM 761 O O . ILE A 1 95 ? -16.007 8.637 17.929 1.00 90.62 95 ILE A O 1
ATOM 765 N N . PHE A 1 96 ? -17.314 8.920 16.122 1.00 93.50 96 PHE A N 1
ATOM 766 C CA . PHE A 1 96 ? -18.466 9.438 16.859 1.00 93.50 96 PHE A CA 1
ATOM 767 C C . PHE A 1 96 ? -18.969 8.430 17.894 1.00 93.50 96 PHE A C 1
ATOM 769 O O . PHE A 1 96 ? -19.123 8.786 19.058 1.00 93.50 96 PHE A O 1
ATOM 776 N N . PHE A 1 97 ? -19.154 7.165 17.506 1.00 92.25 97 PHE A N 1
ATOM 777 C CA . PHE A 1 97 ? -19.580 6.128 18.441 1.00 92.25 97 PHE A CA 1
ATOM 778 C C . PHE A 1 97 ? -18.539 5.864 19.524 1.00 92.25 97 PHE A C 1
ATOM 780 O O . PHE A 1 97 ? -18.922 5.711 20.675 1.00 92.25 97 PHE A O 1
ATOM 787 N N . ILE A 1 98 ? -17.241 5.876 19.208 1.00 92.69 98 ILE A N 1
ATOM 788 C CA . ILE A 1 98 ? -16.187 5.739 20.226 1.00 92.69 98 ILE A CA 1
ATOM 789 C C . ILE A 1 98 ? -16.310 6.842 21.284 1.00 92.69 98 ILE A C 1
ATOM 791 O O . ILE A 1 98 ? -16.309 6.545 22.477 1.00 92.69 98 ILE A O 1
ATOM 795 N N . PHE A 1 99 ? -16.479 8.102 20.874 1.00 90.75 99 PHE A N 1
ATOM 796 C CA . PHE A 1 99 ? -16.666 9.200 21.825 1.00 90.75 99 PHE A CA 1
ATOM 797 C C . PHE A 1 99 ? -17.999 9.119 22.570 1.00 90.75 99 PHE A C 1
ATOM 799 O O . PHE A 1 99 ? -18.037 9.349 23.777 1.00 90.75 99 PHE A O 1
ATOM 806 N N . MET A 1 100 ? -19.076 8.742 21.882 1.00 90.25 100 MET A N 1
ATOM 807 C CA . MET A 1 100 ? -20.394 8.567 22.488 1.00 90.25 100 MET A CA 1
ATOM 808 C C . MET A 1 100 ? -20.365 7.473 23.566 1.00 90.25 100 MET A C 1
ATOM 810 O O . MET A 1 100 ? -20.787 7.713 24.694 1.00 90.25 100 MET A O 1
ATOM 814 N N . PHE A 1 101 ? -19.810 6.297 23.256 1.00 86.50 101 PHE A N 1
ATOM 815 C CA . PHE A 1 101 ? -19.663 5.196 24.210 1.00 86.50 101 PHE A CA 1
ATOM 816 C C . PHE A 1 101 ? -18.712 5.550 25.350 1.00 86.50 101 PHE A C 1
ATOM 818 O O . PHE A 1 101 ? -19.000 5.215 26.495 1.00 86.50 101 PHE A O 1
ATOM 825 N N . SER A 1 102 ? -17.627 6.278 25.075 1.00 83.56 102 SER A N 1
ATOM 826 C CA . SER A 1 102 ? -16.741 6.779 26.129 1.00 83.56 102 SER A CA 1
ATOM 827 C C . SER A 1 102 ? -17.474 7.706 27.106 1.00 83.56 102 SER A C 1
ATOM 829 O O . SER A 1 102 ? -17.228 7.632 28.308 1.00 83.56 102 SER A O 1
ATOM 831 N N . GLY A 1 103 ? -18.380 8.559 26.617 1.00 82.81 103 GLY A N 1
ATOM 832 C CA . GLY A 1 103 ? -19.208 9.421 27.463 1.00 82.81 103 GLY A CA 1
ATOM 833 C C . GLY A 1 103 ? -20.192 8.631 28.329 1.00 82.81 103 GLY A C 1
ATOM 834 O O . GLY A 1 103 ? -20.317 8.901 29.521 1.00 82.81 103 GLY A O 1
ATOM 835 N N . ILE A 1 104 ? -20.836 7.608 27.758 1.00 80.88 104 ILE A N 1
ATOM 836 C CA . ILE A 1 104 ? -21.769 6.734 28.488 1.00 80.88 104 ILE A CA 1
ATOM 837 C C . ILE A 1 104 ? -21.039 5.940 29.580 1.00 80.88 104 ILE A C 1
ATOM 839 O O . ILE A 1 104 ? -21.512 5.886 30.712 1.00 80.88 104 ILE A O 1
ATOM 843 N N . LEU A 1 105 ? -19.868 5.371 29.272 1.00 77.88 105 LEU A N 1
ATOM 844 C CA . LEU A 1 105 ? -19.047 4.657 30.257 1.00 77.88 105 LEU A CA 1
ATOM 845 C C . LEU A 1 105 ? -18.616 5.574 31.409 1.00 77.88 105 LEU A C 1
ATOM 847 O O . LEU A 1 105 ? -18.643 5.162 32.566 1.00 77.88 105 LEU A O 1
ATOM 851 N N . SER A 1 106 ? -18.264 6.826 31.106 1.00 76.12 106 SER A N 1
ATOM 852 C CA . SER A 1 106 ? -17.902 7.812 32.128 1.00 76.12 106 SER A CA 1
ATOM 853 C C . SER A 1 106 ? -19.072 8.153 33.054 1.00 76.12 106 SER A C 1
ATOM 855 O O . SER A 1 106 ? -18.869 8.263 34.260 1.00 76.12 106 SER A O 1
ATOM 857 N N . ALA A 1 107 ? -20.280 8.332 32.512 1.00 71.69 107 ALA A N 1
ATOM 858 C CA . ALA A 1 107 ? -21.468 8.615 33.315 1.00 71.69 107 ALA A CA 1
ATOM 859 C C . ALA A 1 107 ? -21.867 7.417 34.195 1.00 71.69 107 ALA A C 1
ATOM 861 O O . ALA A 1 107 ? -22.253 7.599 35.346 1.00 71.69 107 ALA A O 1
ATOM 862 N N . TRP A 1 108 ? -21.712 6.191 33.686 1.00 66.94 108 TRP A N 1
ATOM 863 C CA . TRP A 1 108 ? -22.029 4.971 34.431 1.00 66.94 108 TRP A CA 1
ATOM 864 C C . TRP A 1 108 ? -21.089 4.735 35.620 1.00 66.94 108 TRP A C 1
ATOM 866 O O . TRP A 1 108 ? -21.542 4.367 36.702 1.00 66.94 108 TRP A O 1
ATOM 876 N N . ASN A 1 109 ? -19.795 5.034 35.461 1.00 65.44 109 ASN A N 1
ATOM 877 C CA . ASN A 1 109 ? -18.827 4.931 36.556 1.00 65.44 109 ASN A CA 1
ATOM 878 C C . ASN A 1 109 ? -19.183 5.841 37.751 1.00 65.44 109 ASN A C 1
ATOM 880 O O . ASN A 1 109 ? -18.860 5.528 38.891 1.00 65.44 109 ASN A O 1
ATOM 884 N N . GLN A 1 110 ? -19.872 6.958 37.505 1.00 60.78 110 GLN A N 1
ATOM 885 C CA . GLN A 1 110 ? -20.277 7.890 38.557 1.00 60.78 110 GLN A CA 1
ATOM 886 C C . GLN A 1 110 ? -21.482 7.382 39.372 1.00 60.78 110 GLN A C 1
ATOM 888 O O . GLN A 1 110 ? -21.584 7.672 40.561 1.00 60.78 110 GLN A O 1
ATOM 893 N N . GLU A 1 111 ? -22.368 6.589 38.764 1.00 59.34 111 GLU A N 1
ATOM 894 C CA . GLU A 1 111 ? -23.553 6.018 39.422 1.00 59.34 111 GLU A CA 1
ATOM 895 C C . GLU A 1 111 ? -23.199 4.812 40.317 1.00 59.34 111 GLU A C 1
ATOM 897 O O . GLU A 1 111 ? -23.849 4.566 41.333 1.00 59.34 111 GLU A O 1
ATOM 902 N N . GLN A 1 112 ? -22.113 4.097 40.001 1.00 60.25 112 GLN A N 1
ATOM 903 C CA . GLN A 1 112 ? -21.611 2.967 40.798 1.00 60.25 112 GLN A CA 1
ATOM 904 C C . GLN A 1 112 ? -20.948 3.371 42.126 1.00 60.25 112 GLN A C 1
ATOM 906 O O . GLN A 1 112 ? -20.692 2.510 42.958 1.00 60.25 112 GLN A O 1
ATOM 911 N N . GLN A 1 113 ? -20.676 4.657 42.356 1.00 60.59 113 GLN A N 1
ATOM 912 C CA . GLN A 1 113 ? -19.985 5.128 43.566 1.00 60.59 113 GLN A CA 1
ATOM 913 C C . GLN A 1 113 ? -20.928 5.697 44.637 1.00 60.59 113 GLN A C 1
ATOM 915 O O . GLN A 1 113 ? -20.468 6.142 45.687 1.00 60.59 113 GLN A O 1
ATOM 920 N N . GLN A 1 114 ? -22.245 5.709 44.399 1.00 67.25 114 GLN A N 1
ATOM 921 C CA . GLN A 1 114 ? -23.209 6.253 45.353 1.00 67.25 114 GLN A CA 1
ATOM 922 C C . GLN A 1 114 ? -23.800 5.146 46.241 1.00 67.25 114 GLN A C 1
ATOM 924 O O . GLN A 1 114 ? -24.511 4.260 45.764 1.00 67.25 114 GLN A O 1
ATOM 929 N N . LEU A 1 115 ? -23.526 5.220 47.546 1.00 76.00 115 LEU A N 1
ATOM 930 C CA . LEU A 1 115 ? -24.082 4.338 48.576 1.00 76.00 115 LEU A CA 1
ATOM 931 C C . LEU A 1 115 ? -25.609 4.515 48.681 1.00 76.00 115 LEU A C 1
ATOM 933 O O . LEU A 1 115 ? -26.105 5.639 48.815 1.00 76.00 115 LEU A O 1
ATOM 937 N N . SER A 1 116 ? -26.360 3.410 48.620 1.00 78.00 116 SER A N 1
ATOM 938 C CA . SER A 1 116 ? -27.830 3.408 48.702 1.00 78.00 116 SER A CA 1
ATOM 939 C C . SER A 1 116 ? -28.332 2.361 49.696 1.00 78.00 116 SER A C 1
ATOM 941 O O . SER A 1 116 ? -27.911 1.207 49.655 1.00 78.00 116 SER A O 1
ATOM 943 N N . TYR A 1 117 ? -29.234 2.776 50.588 1.00 78.50 117 TYR A N 1
ATOM 944 C CA . TYR A 1 117 ? -29.859 1.949 51.625 1.00 78.50 117 TYR A CA 1
ATOM 945 C C . TYR A 1 117 ? -31.298 2.431 51.889 1.00 78.50 117 TYR A C 1
ATOM 947 O O . TYR A 1 117 ? -31.597 3.613 51.662 1.00 78.50 117 TYR A O 1
ATOM 955 N N . PRO A 1 118 ? -32.203 1.564 52.383 1.00 75.25 118 PRO A N 1
ATOM 956 C CA . PRO A 1 118 ? -33.574 1.949 52.695 1.00 75.25 118 PRO A CA 1
ATOM 957 C C . PRO A 1 118 ? -33.609 2.974 53.834 1.00 75.25 118 PRO A C 1
ATOM 959 O O . PRO A 1 118 ? -33.178 2.728 54.963 1.00 75.25 118 PRO A O 1
ATOM 962 N N . LYS A 1 119 ? -34.138 4.164 53.535 1.00 72.38 119 LYS A N 1
ATOM 963 C CA . LYS A 1 119 ? -34.319 5.238 54.518 1.00 72.38 119 LYS A CA 1
ATOM 964 C C . LYS A 1 119 ? -35.574 4.954 55.345 1.00 72.38 119 LYS A C 1
ATOM 966 O O . LYS A 1 119 ? -36.646 4.785 54.777 1.00 72.38 119 LYS A O 1
ATOM 971 N N . GLY A 1 120 ? -35.445 4.943 56.674 1.00 65.56 120 GLY A N 1
ATOM 972 C CA . GLY A 1 120 ? -36.574 4.755 57.603 1.00 65.56 120 GLY A CA 1
ATOM 973 C C . GLY A 1 120 ? -36.505 3.517 58.505 1.00 65.56 120 GLY A C 1
ATOM 974 O O . GLY A 1 120 ? -37.380 3.358 59.346 1.00 65.56 120 GLY A O 1
ATOM 975 N N . GLN A 1 121 ? -35.469 2.677 58.391 1.00 68.31 121 GLN A N 1
ATOM 976 C CA . GLN A 1 121 ? -35.339 1.418 59.149 1.00 68.31 121 GLN A CA 1
ATOM 977 C C . GLN A 1 121 ? -34.347 1.482 60.337 1.00 68.31 121 GLN A C 1
ATOM 979 O O . GLN A 1 121 ? -33.791 0.464 60.733 1.00 68.31 121 GLN A O 1
ATOM 984 N N . ASN A 1 122 ? -34.102 2.666 60.923 1.00 73.75 122 ASN A N 1
ATOM 985 C CA . ASN A 1 122 ? -33.158 2.866 62.047 1.00 73.75 122 ASN A CA 1
ATOM 986 C C . ASN A 1 122 ? -31.773 2.211 61.838 1.00 73.75 122 ASN A C 1
ATOM 988 O O . ASN A 1 122 ? -31.172 1.656 62.758 1.00 73.75 122 ASN A O 1
ATOM 992 N N . LEU A 1 123 ? -31.268 2.290 60.607 1.00 80.81 123 LEU A N 1
ATOM 993 C CA . LEU A 1 123 ? -29.938 1.827 60.223 1.00 80.81 123 LEU A CA 1
ATOM 994 C C . LEU A 1 123 ? -28.889 2.881 60.588 1.00 80.81 123 LEU A C 1
ATOM 996 O O . LEU A 1 123 ? -29.120 4.079 60.406 1.00 80.81 123 LEU A O 1
ATOM 1000 N N . ILE A 1 124 ? -27.729 2.437 61.069 1.00 82.12 124 ILE A N 1
ATOM 1001 C CA . ILE A 1 124 ? -26.588 3.312 61.364 1.00 82.12 124 ILE A CA 1
ATOM 1002 C C . ILE A 1 124 ? -25.578 3.154 60.230 1.00 82.12 124 ILE A C 1
ATOM 1004 O O . ILE A 1 124 ? -25.194 2.035 59.900 1.00 82.12 124 ILE A O 1
ATOM 1008 N N . VAL A 1 125 ? -25.160 4.265 59.623 1.00 82.06 125 VAL A N 1
ATOM 1009 C CA . VAL A 1 125 ? -24.153 4.263 58.553 1.00 82.06 125 VAL A CA 1
ATOM 1010 C C . VAL A 1 125 ? -22.845 4.805 59.115 1.00 82.06 125 VAL A C 1
ATOM 1012 O O . VAL A 1 125 ? -22.777 5.969 59.508 1.00 82.06 125 VAL A O 1
ATOM 1015 N N . GLU A 1 126 ? -21.814 3.962 59.151 1.00 80.00 126 GLU A N 1
ATOM 1016 C CA . GLU A 1 126 ? -20.451 4.345 59.526 1.00 80.00 126 GLU A CA 1
ATOM 1017 C C . GLU A 1 126 ? -19.515 4.118 58.335 1.00 80.00 126 GLU A C 1
ATOM 1019 O O . GLU A 1 126 ? -19.257 2.980 57.940 1.00 80.00 126 GLU A O 1
ATOM 1024 N N . ASN A 1 127 ? -18.989 5.211 57.769 1.00 79.19 127 ASN A N 1
ATOM 1025 C CA . ASN A 1 127 ? -18.203 5.206 56.530 1.00 79.19 127 ASN A CA 1
ATOM 1026 C C . ASN A 1 127 ? -18.972 4.492 55.398 1.00 79.19 127 ASN A C 1
ATOM 1028 O O . ASN A 1 127 ? -20.071 4.921 55.056 1.00 79.19 127 ASN A O 1
ATOM 1032 N N . ASP A 1 128 ? -18.433 3.383 54.887 1.00 78.31 128 ASP A N 1
ATOM 1033 C CA . ASP A 1 128 ? -19.045 2.546 53.849 1.00 78.31 128 ASP A CA 1
ATOM 1034 C C . ASP A 1 128 ? -19.730 1.297 54.426 1.00 78.31 128 ASP A C 1
ATOM 1036 O O . ASP A 1 128 ? -19.908 0.312 53.719 1.00 78.31 128 ASP A O 1
ATOM 1040 N N . THR A 1 129 ? -20.066 1.275 55.724 1.00 80.69 129 THR A N 1
ATOM 1041 C CA . THR A 1 129 ? -20.728 0.128 56.369 1.00 80.69 129 THR A CA 1
ATOM 1042 C C . THR A 1 129 ? -22.112 0.496 56.889 1.00 80.69 129 THR A C 1
ATOM 1044 O O . THR A 1 129 ? -22.265 1.381 57.731 1.00 80.69 129 THR A O 1
ATOM 1047 N N . VAL A 1 130 ? -23.127 -0.231 56.426 1.00 85.81 130 VAL A N 1
ATOM 1048 C CA . VAL A 1 130 ? -24.500 -0.163 56.930 1.00 85.81 130 VAL A CA 1
ATOM 1049 C C . VAL A 1 130 ? -24.658 -1.179 58.060 1.00 85.81 130 VAL A C 1
ATOM 1051 O O . VAL A 1 130 ? -24.489 -2.386 57.868 1.00 85.81 130 VAL A O 1
ATOM 1054 N N . ILE A 1 131 ? -24.968 -0.684 59.256 1.00 86.44 131 ILE A N 1
ATOM 1055 C CA . ILE A 1 131 ? -25.061 -1.473 60.483 1.00 86.44 131 ILE A CA 1
ATOM 1056 C C . ILE A 1 131 ? -26.526 -1.587 60.907 1.00 86.44 131 ILE A C 1
ATOM 1058 O O . ILE A 1 131 ? -27.205 -0.580 61.123 1.00 86.44 131 ILE A O 1
ATOM 1062 N N . VAL A 1 132 ? -26.989 -2.827 61.087 1.00 87.44 132 VAL A N 1
ATOM 1063 C CA . VAL A 1 132 ? -28.264 -3.136 61.750 1.00 87.44 132 VAL A CA 1
ATOM 1064 C C . VAL A 1 132 ? -27.977 -3.331 63.243 1.00 87.44 132 VAL A C 1
ATOM 1066 O O . VAL A 1 132 ? -27.389 -4.359 63.603 1.00 87.44 132 VAL A O 1
ATOM 1069 N N . PRO A 1 133 ? -28.334 -2.383 64.126 1.00 83.38 133 PRO A N 1
ATOM 1070 C CA . PRO A 1 133 ? -28.026 -2.478 65.551 1.00 83.38 133 PRO A CA 1
ATOM 1071 C C . PRO A 1 133 ? -28.833 -3.591 66.236 1.00 83.38 133 PRO A C 1
ATOM 1073 O O . PRO A 1 133 ? -29.877 -4.020 65.749 1.00 83.38 133 PRO A O 1
ATOM 1076 N N . LYS A 1 134 ? -28.358 -4.057 67.397 1.00 83.75 134 LYS A N 1
ATOM 1077 C CA . LYS A 1 134 ? -28.942 -5.196 68.141 1.00 83.75 134 LYS A CA 1
ATOM 1078 C C . LYS A 1 134 ? -30.403 -4.995 68.557 1.00 83.75 134 LYS A C 1
ATOM 1080 O O . LYS A 1 134 ? -31.119 -5.980 68.714 1.00 83.75 134 LYS A O 1
ATOM 1085 N N . ASP A 1 135 ? -30.818 -3.742 68.706 1.00 79.38 135 ASP A N 1
ATOM 1086 C CA . ASP A 1 135 ? -32.130 -3.347 69.225 1.00 79.38 135 ASP A CA 1
ATOM 1087 C C . ASP A 1 135 ? -33.193 -3.177 68.125 1.00 79.38 135 ASP A C 1
ATOM 1089 O O . ASP A 1 135 ? -34.323 -2.783 68.409 1.00 79.38 135 ASP A O 1
ATOM 1093 N N . VAL A 1 136 ? -32.841 -3.463 66.865 1.00 81.00 136 VAL A N 1
ATOM 1094 C CA . VAL A 1 136 ? -33.724 -3.301 65.706 1.00 81.00 136 VAL A CA 1
ATOM 1095 C C . VAL A 1 136 ? -34.039 -4.662 65.088 1.00 81.00 136 VAL A C 1
ATOM 1097 O O . VAL A 1 136 ? -33.152 -5.490 64.850 1.00 81.00 136 VAL A O 1
ATOM 1100 N N . VAL A 1 137 ? -35.330 -4.879 64.831 1.00 83.44 137 VAL A N 1
ATOM 1101 C CA . VAL A 1 137 ? -35.843 -6.003 64.046 1.00 83.44 137 VAL A CA 1
ATOM 1102 C C . VAL A 1 137 ? -36.407 -5.435 62.752 1.00 83.44 137 VAL A C 1
ATOM 1104 O O . VAL A 1 137 ? -37.308 -4.601 62.794 1.00 83.44 137 VAL A O 1
ATOM 1107 N N . ILE A 1 138 ? -35.848 -5.858 61.622 1.00 83.75 138 ILE A N 1
ATOM 1108 C CA . ILE A 1 138 ? -36.325 -5.476 60.291 1.00 83.75 138 ILE A CA 1
ATOM 1109 C C . ILE A 1 138 ? -37.188 -6.624 59.780 1.00 83.75 138 ILE A C 1
ATOM 1111 O O . ILE A 1 138 ? -36.707 -7.752 59.667 1.00 83.75 138 ILE A O 1
ATOM 1115 N N . GLU A 1 139 ? -38.467 -6.352 59.538 1.00 81.38 139 GLU A N 1
ATOM 1116 C CA . GLU A 1 139 ? -39.425 -7.361 59.068 1.00 81.38 139 GLU A CA 1
ATOM 1117 C C . GLU A 1 139 ? -39.396 -7.529 57.541 1.00 81.38 139 GLU A C 1
ATOM 1119 O O . GLU A 1 139 ? -39.678 -8.617 57.047 1.00 81.38 139 GLU A O 1
ATOM 1124 N N . ASP A 1 140 ? -38.987 -6.481 56.824 1.00 82.06 140 ASP A N 1
ATOM 1125 C CA . ASP A 1 140 ? -38.937 -6.424 55.363 1.00 82.06 140 ASP A CA 1
ATOM 1126 C C . ASP A 1 140 ?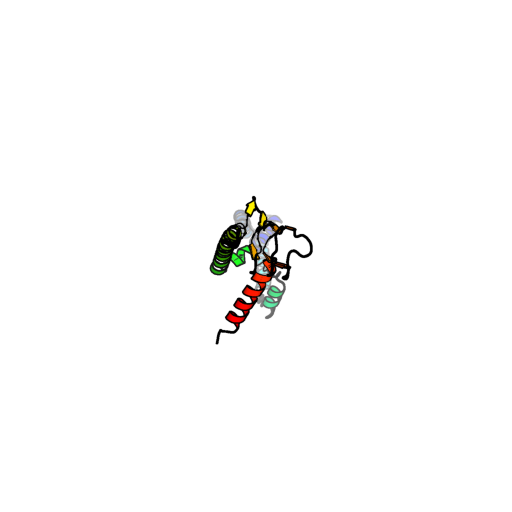 -37.559 -6.799 54.789 1.00 82.06 140 ASP A C 1
ATOM 1128 O O . ASP A 1 140 ? -36.563 -6.930 55.509 1.00 82.06 140 ASP A O 1
ATOM 1132 N N . ASP A 1 141 ? -37.501 -6.916 53.462 1.00 82.38 141 ASP A N 1
ATOM 1133 C CA . ASP A 1 141 ? -36.268 -7.147 52.713 1.00 82.38 141 ASP A CA 1
ATOM 1134 C C . ASP A 1 141 ? -35.320 -5.937 52.795 1.00 82.38 141 ASP A C 1
ATOM 1136 O O . ASP A 1 141 ? -35.724 -4.771 52.702 1.00 82.38 141 ASP A O 1
ATOM 1140 N N . LEU A 1 142 ? -34.026 -6.222 52.945 1.00 83.50 142 LEU A N 1
ATOM 1141 C CA . LEU A 1 142 ? -32.966 -5.235 53.112 1.00 83.50 142 LEU A CA 1
ATOM 1142 C C . LEU A 1 142 ? -32.067 -5.213 51.869 1.00 83.50 142 LEU A C 1
ATOM 1144 O O . LEU A 1 142 ? -31.190 -6.063 51.711 1.00 83.50 142 LEU A O 1
ATOM 1148 N N . GLU A 1 143 ? -32.266 -4.219 50.997 1.00 83.44 143 GLU A N 1
ATOM 1149 C CA . GLU A 1 143 ? -31.452 -4.001 49.790 1.00 83.44 143 GLU A CA 1
ATOM 1150 C C . GLU A 1 143 ? -30.395 -2.914 50.032 1.00 83.44 143 GLU A C 1
ATOM 1152 O O . GLU A 1 143 ? -30.724 -1.752 50.279 1.00 83.44 143 GLU A O 1
ATOM 1157 N N . ILE A 1 144 ? -29.113 -3.275 49.954 1.00 84.25 144 ILE A N 1
ATOM 1158 C CA . ILE A 1 144 ? -27.991 -2.358 50.203 1.00 84.25 144 ILE A CA 1
ATOM 1159 C C . ILE A 1 144 ? -27.051 -2.355 48.992 1.00 84.25 144 ILE A C 1
ATOM 1161 O O . ILE A 1 144 ? -26.665 -3.415 48.496 1.00 84.25 144 ILE A O 1
ATOM 1165 N N . LYS A 1 145 ? -26.691 -1.155 48.507 1.00 82.62 145 LYS A N 1
ATOM 1166 C CA . LYS A 1 145 ? -25.854 -0.955 47.310 1.00 82.62 145 LYS A CA 1
ATOM 1167 C C . LYS A 1 145 ? -24.568 -0.202 47.624 1.00 82.62 145 LYS A C 1
ATOM 1169 O O . LYS A 1 145 ? -24.627 0.833 48.292 1.00 82.62 145 LYS A O 1
ATOM 1174 N N . ASN A 1 146 ? -23.457 -0.666 47.046 1.00 78.12 146 ASN A N 1
ATOM 1175 C CA . ASN A 1 146 ? -22.132 -0.038 47.116 1.00 78.12 146 ASN A CA 1
ATOM 1176 C C . ASN A 1 146 ? -21.667 0.202 48.571 1.00 78.12 146 ASN A C 1
ATOM 1178 O O . ASN A 1 146 ? -21.153 1.273 48.891 1.00 78.12 146 ASN A O 1
ATOM 1182 N N . ALA A 1 147 ? -21.930 -0.754 49.471 1.00 79.69 147 ALA A N 1
ATOM 1183 C CA . ALA A 1 147 ? -21.609 -0.655 50.895 1.00 79.69 147 ALA A CA 1
ATOM 1184 C C . ALA A 1 147 ? -21.395 -2.039 51.524 1.00 79.69 147 ALA A C 1
ATOM 1186 O O . ALA A 1 147 ? -21.985 -3.027 51.091 1.00 79.69 147 ALA A O 1
ATOM 1187 N N . ASN A 1 148 ? -20.603 -2.096 52.588 1.00 83.06 148 ASN A N 1
ATOM 1188 C CA . ASN A 1 148 ? -20.472 -3.259 53.458 1.00 83.06 148 ASN A CA 1
ATOM 1189 C C . ASN A 1 148 ? -21.653 -3.340 54.424 1.00 83.06 148 ASN A C 1
ATOM 1191 O O . ASN A 1 148 ? -22.243 -2.324 54.796 1.00 83.06 148 ASN A O 1
ATOM 1195 N N . VAL A 1 149 ? -21.993 -4.546 54.875 1.00 85.94 149 VAL A N 1
ATOM 1196 C CA . VAL A 1 149 ? -23.159 -4.750 55.744 1.00 85.94 149 VAL A CA 1
ATOM 1197 C C . VAL A 1 149 ? -22.775 -5.518 56.993 1.00 85.94 149 VAL A C 1
ATOM 1199 O O . VAL A 1 149 ? -22.175 -6.593 56.936 1.00 85.94 149 VAL A O 1
ATOM 1202 N N . LYS A 1 150 ? -23.167 -4.979 58.148 1.00 86.94 150 LYS A N 1
ATOM 1203 C CA . LYS A 1 150 ? -22.970 -5.613 59.450 1.00 86.94 150 LYS A CA 1
ATOM 1204 C C . LYS A 1 150 ? -24.307 -5.787 60.158 1.00 86.94 150 LYS A C 1
ATOM 1206 O O . LYS A 1 150 ? -24.923 -4.820 60.602 1.00 86.94 150 LYS A O 1
ATOM 1211 N N . VAL A 1 151 ? -24.746 -7.032 60.300 1.00 86.25 151 VAL A N 1
ATOM 1212 C CA . VAL A 1 151 ? -26.024 -7.365 60.937 1.00 86.25 151 VAL A CA 1
ATOM 1213 C C . VAL A 1 151 ? -25.783 -7.794 62.381 1.00 86.25 151 VAL A C 1
ATOM 1215 O O . VAL A 1 151 ? -25.356 -8.918 62.662 1.00 86.25 151 VAL A O 1
ATOM 1218 N N . GLU A 1 152 ? -26.057 -6.892 63.324 1.00 84.38 152 GLU A N 1
ATOM 1219 C CA . GLU A 1 152 ? -26.012 -7.189 64.757 1.00 84.38 152 GLU A CA 1
ATOM 1220 C C . GLU A 1 152 ? -27.399 -7.469 65.359 1.00 84.38 152 GLU A C 1
ATOM 1222 O O . GLU A 1 152 ? -27.469 -8.237 66.325 1.00 84.38 152 GLU A O 1
ATOM 1227 N N . GLY A 1 153 ? -28.462 -6.892 64.789 1.00 83.31 153 GLY A N 1
ATOM 1228 C CA . GLY A 1 153 ? -29.879 -7.123 65.115 1.00 83.31 153 GLY A CA 1
ATOM 1229 C C . GLY A 1 153 ? -30.484 -8.359 64.452 1.00 83.31 153 GLY A C 1
ATOM 1230 O O . GLY A 1 153 ? -29.778 -9.335 64.202 1.00 83.31 153 GLY A O 1
ATOM 1231 N N . LYS A 1 154 ? -31.797 -8.339 64.190 1.00 84.50 154 LYS A N 1
ATOM 1232 C CA . LYS A 1 154 ? -32.497 -9.418 63.468 1.00 84.50 154 LYS A CA 1
ATOM 1233 C C . LYS A 1 154 ? -33.129 -8.892 62.183 1.00 84.50 154 LYS A C 1
ATOM 1235 O O . LYS A 1 154 ? -33.822 -7.882 62.217 1.00 84.50 154 LYS A O 1
ATOM 1240 N N . VAL A 1 155 ? -32.929 -9.605 61.082 1.00 86.94 155 VAL A N 1
ATOM 1241 C CA . VAL A 1 155 ? -33.590 -9.348 59.796 1.00 86.94 155 VAL A CA 1
ATOM 1242 C C . VAL A 1 155 ? -34.436 -10.571 59.465 1.00 86.94 155 VAL A C 1
ATOM 1244 O O . VAL A 1 155 ? -33.913 -11.685 59.410 1.00 86.94 155 VAL A O 1
ATOM 1247 N N . LEU A 1 156 ? -35.748 -10.389 59.337 1.00 83.88 156 LEU A N 1
ATOM 1248 C CA . LEU A 1 156 ? -36.681 -11.473 59.029 1.00 83.88 156 LEU A CA 1
ATOM 1249 C C . LEU A 1 156 ? -36.859 -11.677 57.517 1.00 83.88 156 LEU A C 1
ATOM 1251 O O . LEU A 1 156 ? -37.152 -12.799 57.111 1.00 83.88 156 LEU A O 1
ATOM 1255 N N . GLY A 1 157 ? -36.641 -10.631 56.715 1.00 82.12 157 GLY A N 1
ATOM 1256 C CA . GLY A 1 157 ? -36.650 -10.685 55.253 1.00 82.12 157 GLY A CA 1
ATOM 1257 C C . GLY A 1 157 ? -35.320 -11.114 54.627 1.00 82.12 157 GLY A C 1
ATOM 1258 O O . GLY A 1 157 ? -34.360 -11.484 55.318 1.00 82.12 157 GLY A O 1
ATOM 1259 N N . ASP A 1 158 ? -35.275 -11.049 53.299 1.00 82.12 158 ASP A N 1
ATOM 1260 C CA . ASP A 1 158 ? -34.083 -11.328 52.500 1.00 82.12 158 ASP A CA 1
ATOM 1261 C C . ASP A 1 158 ? -33.076 -10.171 52.603 1.00 82.12 158 ASP A C 1
ATOM 1263 O O . ASP A 1 158 ? -33.439 -8.994 52.652 1.00 82.12 158 ASP A O 1
ATOM 1267 N N . VAL A 1 159 ? -31.780 -10.496 52.595 1.00 82.94 159 VAL A N 1
ATOM 1268 C CA . VAL A 1 159 ? -30.706 -9.493 52.528 1.00 82.94 159 VAL A CA 1
ATOM 1269 C C . VAL A 1 159 ? -30.094 -9.538 51.136 1.00 82.94 159 VAL A C 1
ATOM 1271 O O . VAL A 1 159 ? -29.460 -10.527 50.759 1.00 82.94 159 VAL A O 1
ATOM 1274 N N . ILE A 1 160 ? -30.277 -8.456 50.380 1.00 82.06 160 ILE A N 1
ATOM 1275 C CA . ILE A 1 160 ? -29.794 -8.319 49.006 1.00 82.06 160 ILE A CA 1
ATOM 1276 C C . ILE A 1 160 ? -28.635 -7.326 48.997 1.00 82.06 160 ILE A C 1
ATOM 1278 O O . ILE A 1 160 ? -28.820 -6.125 49.204 1.00 82.06 160 ILE A O 1
ATOM 1282 N N . LEU A 1 161 ? -27.433 -7.839 48.748 1.00 80.56 161 LEU A N 1
ATOM 1283 C CA . LEU A 1 161 ? -26.211 -7.050 48.671 1.00 80.56 161 LEU A CA 1
ATOM 1284 C C . LEU A 1 161 ? -25.796 -6.868 47.210 1.00 80.56 161 LEU A C 1
ATOM 1286 O O . LEU A 1 161 ? -25.597 -7.845 46.487 1.00 80.56 161 LEU A O 1
ATOM 1290 N N . ILE A 1 162 ? -25.660 -5.614 46.776 1.00 79.19 162 ILE A N 1
ATOM 1291 C CA . ILE A 1 162 ? -25.274 -5.257 45.405 1.00 79.19 162 ILE A CA 1
ATOM 1292 C C . ILE A 1 162 ? -23.983 -4.437 45.466 1.00 79.19 162 ILE A C 1
ATOM 1294 O O . ILE A 1 162 ? -23.971 -3.354 46.051 1.00 79.19 162 ILE A O 1
ATOM 1298 N N . ASN A 1 163 ? -22.907 -4.929 44.842 1.00 70.88 163 ASN A N 1
ATOM 1299 C CA . ASN A 1 163 ?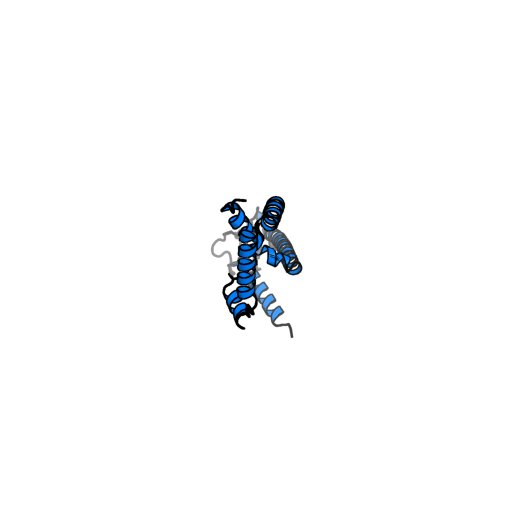 -21.571 -4.309 44.865 1.00 70.88 163 ASN A CA 1
ATOM 1300 C C . ASN A 1 163 ? -21.029 -4.047 46.295 1.00 70.88 163 ASN A C 1
ATOM 1302 O O . ASN A 1 163 ? -20.480 -2.979 46.566 1.00 70.88 163 ASN A O 1
ATOM 1306 N N . GLY A 1 164 ? -21.233 -4.976 47.234 1.00 66.31 164 GLY A N 1
ATOM 1307 C CA . GLY A 1 164 ? -20.635 -4.920 48.574 1.00 66.31 164 GLY A CA 1
ATOM 1308 C C . GLY A 1 164 ? -19.510 -5.944 48.695 1.00 66.31 164 GLY A C 1
ATOM 1309 O O . GLY A 1 164 ? -19.657 -7.050 48.198 1.00 66.31 164 GLY A O 1
ATOM 1310 N N . GLU A 1 165 ? -18.394 -5.593 49.336 1.00 64.75 165 GLU A N 1
ATOM 1311 C CA . GLU A 1 165 ? -17.241 -6.504 49.458 1.00 64.75 165 GLU A CA 1
ATOM 1312 C C . GLU A 1 165 ? -17.352 -7.441 50.672 1.00 64.75 165 GLU A C 1
ATOM 1314 O O . GLU A 1 165 ? -16.755 -8.517 50.693 1.00 64.75 165 GLU A O 1
ATOM 1319 N N . HIS A 1 166 ? -18.101 -7.041 51.707 1.00 70.75 166 HIS A N 1
ATOM 1320 C CA . HIS A 1 166 ? -18.181 -7.783 52.962 1.00 70.75 166 HIS A CA 1
ATOM 1321 C C . HIS A 1 166 ? -19.575 -7.750 53.612 1.00 70.75 166 HIS A C 1
ATOM 1323 O O . HIS A 1 166 ? -20.123 -6.688 53.919 1.00 70.75 166 HIS A O 1
ATOM 1329 N N . LEU A 1 167 ? -20.092 -8.944 53.937 1.00 78.00 167 LEU A N 1
ATOM 1330 C CA . LEU A 1 167 ? -21.259 -9.163 54.798 1.00 78.00 167 LEU A CA 1
ATOM 1331 C C . LEU A 1 167 ? -20.837 -9.867 56.095 1.00 78.00 167 LEU A C 1
ATOM 1333 O O . LEU A 1 167 ? -20.223 -10.932 56.069 1.00 78.00 167 LEU A O 1
ATOM 1337 N N . SER A 1 168 ? -21.192 -9.295 57.246 1.00 76.88 168 SER A N 1
ATOM 1338 C CA . SER A 1 168 ? -20.918 -9.872 58.568 1.00 76.88 168 SER A CA 1
ATOM 1339 C C . SER A 1 168 ? -22.198 -10.013 59.391 1.00 76.88 168 SER A C 1
ATOM 1341 O O . SER A 1 168 ? -22.758 -9.015 59.843 1.00 76.88 168 SER A O 1
ATOM 1343 N N . ALA A 1 169 ? -22.638 -11.250 59.638 1.00 79.50 169 ALA A N 1
ATOM 1344 C CA . ALA A 1 169 ? -23.810 -11.563 60.460 1.00 79.50 169 ALA A CA 1
ATOM 1345 C C . ALA A 1 169 ? -23.527 -12.744 61.405 1.00 79.50 169 ALA A C 1
ATOM 1347 O O . ALA A 1 169 ? -22.832 -13.693 61.044 1.00 79.50 169 ALA A O 1
ATOM 1348 N N . SER A 1 170 ? -24.061 -12.708 62.632 1.00 75.50 170 SER A N 1
ATOM 1349 C CA . SER A 1 170 ? -24.012 -13.877 63.529 1.00 75.50 170 SER A CA 1
ATOM 1350 C C . SER A 1 170 ? -25.047 -14.925 63.095 1.00 75.50 170 SER A C 1
ATOM 1352 O O . SER A 1 170 ? -26.158 -14.561 62.710 1.00 75.50 170 SER A O 1
ATOM 1354 N N . ALA A 1 171 ? -24.715 -16.217 63.195 1.00 65.81 171 ALA A N 1
ATOM 1355 C CA . ALA A 1 171 ? -25.613 -17.310 62.809 1.00 65.81 171 ALA A CA 1
ATOM 1356 C C . ALA A 1 171 ? -26.994 -17.195 63.492 1.00 65.81 171 ALA A C 1
ATOM 1358 O O . ALA A 1 171 ? -27.075 -17.023 64.709 1.00 65.81 171 ALA A O 1
ATOM 1359 N N . GLY A 1 172 ? -28.074 -17.270 62.702 1.00 69.25 172 GLY A N 1
ATOM 1360 C CA . GLY A 1 172 ? -29.462 -17.193 63.183 1.00 69.25 172 GLY A CA 1
ATOM 1361 C C . GLY A 1 172 ? -30.051 -15.782 63.324 1.00 69.25 172 GLY A C 1
ATOM 1362 O O . GLY A 1 172 ? -31.133 -15.636 63.891 1.00 69.25 172 GLY A O 1
ATOM 1363 N N . LYS A 1 173 ? -29.359 -14.740 62.840 1.00 77.19 173 LYS A N 1
ATOM 1364 C CA . LYS A 1 173 ? -29.856 -13.348 62.838 1.00 77.19 173 LYS A CA 1
ATOM 1365 C C . LYS A 1 173 ? -30.545 -12.908 61.544 1.00 77.19 173 LYS A C 1
ATOM 1367 O O . LYS A 1 173 ? -31.214 -11.881 61.556 1.00 77.19 173 LYS A O 1
ATOM 1372 N N . ILE A 1 174 ? -30.388 -13.670 60.466 1.00 80.81 174 ILE A N 1
ATOM 1373 C CA . ILE A 1 174 ? -31.071 -13.463 59.186 1.00 80.81 174 ILE A CA 1
ATOM 1374 C C . ILE A 1 174 ? -31.983 -14.676 58.993 1.00 80.81 174 ILE A C 1
ATOM 1376 O O . ILE A 1 174 ? -31.493 -15.805 59.060 1.00 80.81 174 ILE A O 1
ATOM 1380 N N . ALA A 1 175 ? -33.291 -14.453 58.866 1.00 80.25 175 ALA A N 1
ATOM 1381 C CA . ALA A 1 175 ? -34.262 -15.528 58.652 1.00 80.25 175 ALA A CA 1
ATOM 1382 C C . ALA A 1 175 ? -34.487 -15.831 57.161 1.00 80.25 175 ALA A C 1
ATOM 1384 O O . ALA A 1 175 ? -34.770 -16.981 56.829 1.00 80.25 175 ALA A O 1
ATOM 1385 N N . GLY A 1 176 ? -34.342 -14.823 56.294 1.00 76.62 176 GLY A N 1
ATOM 1386 C CA . GLY A 1 176 ? -34.425 -14.955 54.839 1.00 76.62 176 GLY A CA 1
ATOM 1387 C C . GLY A 1 176 ? -33.127 -15.419 54.172 1.00 76.62 176 GLY A C 1
ATOM 1388 O O . GLY A 1 176 ? -32.145 -15.787 54.825 1.00 76.62 176 GLY A O 1
ATOM 1389 N N . GLU A 1 177 ? -33.124 -15.401 52.841 1.00 76.38 177 GLU A N 1
ATOM 1390 C CA . GLU A 1 177 ? -31.961 -15.747 52.025 1.00 76.38 177 GLU A CA 1
ATOM 1391 C C . GLU A 1 177 ? -30.990 -14.566 51.886 1.00 76.38 177 GLU A C 1
ATOM 1393 O O . GLU A 1 177 ? -31.376 -13.400 51.798 1.00 76.38 177 GLU A O 1
ATOM 1398 N N . ILE A 1 178 ? -29.695 -14.883 51.825 1.00 76.75 178 ILE A N 1
ATOM 1399 C CA . ILE A 1 178 ? -28.638 -13.913 51.531 1.00 76.75 178 ILE A CA 1
ATOM 1400 C C . ILE A 1 178 ? -28.333 -13.998 50.036 1.00 76.75 178 ILE A C 1
ATOM 1402 O O . ILE A 1 178 ? -27.884 -15.041 49.555 1.00 76.75 178 ILE A O 1
ATOM 1406 N N . LYS A 1 179 ? -28.563 -12.903 49.306 1.00 73.81 179 LYS A N 1
ATOM 1407 C CA . LYS A 1 179 ? -28.322 -12.804 47.861 1.00 73.81 179 LYS A CA 1
ATOM 1408 C C . LYS A 1 179 ? -27.248 -11.757 47.592 1.00 73.81 179 LYS A C 1
ATOM 1410 O O . LYS A 1 179 ? -27.481 -10.564 47.761 1.00 73.81 179 LYS A O 1
ATOM 1415 N N . GLU A 1 180 ? -26.082 -12.215 47.157 1.00 69.56 180 GLU A N 1
ATOM 1416 C CA . GLU A 1 180 ? -24.990 -11.362 46.689 1.00 69.56 180 GLU A CA 1
ATOM 1417 C C . GLU A 1 180 ? -25.044 -11.301 45.163 1.00 69.56 180 GLU A C 1
ATOM 1419 O O . GLU A 1 180 ? -25.030 -12.333 44.486 1.00 69.56 180 GLU A O 1
ATOM 1424 N N . VAL A 1 181 ? -25.206 -10.096 44.619 1.00 67.62 181 VAL A N 1
ATOM 1425 C CA . VAL A 1 181 ? -25.435 -9.902 43.186 1.00 67.62 181 VAL A CA 1
ATOM 1426 C C . VAL A 1 181 ? -24.360 -8.992 42.609 1.00 67.62 181 VAL A C 1
ATOM 1428 O O . VAL A 1 181 ? -24.406 -7.771 42.769 1.00 67.62 181 VAL A O 1
ATOM 1431 N N . ASP A 1 182 ? -23.442 -9.589 41.852 1.00 61.22 182 ASP A N 1
ATOM 1432 C CA . ASP A 1 182 ? -22.496 -8.856 41.015 1.00 61.22 182 ASP A CA 1
ATOM 1433 C C . ASP A 1 182 ? -23.219 -8.253 39.802 1.00 61.22 182 ASP A C 1
ATOM 1435 O O . ASP A 1 182 ? -23.806 -8.953 38.964 1.00 61.22 182 ASP A O 1
ATOM 1439 N N . GLN A 1 183 ? -23.166 -6.924 39.680 1.00 61.19 183 GLN A N 1
ATOM 1440 C CA . GLN A 1 183 ? -23.944 -6.145 38.708 1.00 61.19 183 GLN A CA 1
ATOM 1441 C C . GLN A 1 183 ? -23.683 -6.534 37.238 1.00 61.19 183 GLN A C 1
ATOM 1443 O O . GLN A 1 183 ? -24.548 -6.328 36.380 1.00 61.19 183 GLN A O 1
ATOM 1448 N N . ILE A 1 184 ? -22.533 -7.153 36.947 1.00 58.84 184 ILE A N 1
ATOM 1449 C CA . ILE A 1 184 ? -22.140 -7.599 35.602 1.00 58.84 184 ILE A CA 1
ATOM 1450 C C . ILE A 1 184 ? -23.167 -8.589 35.025 1.00 58.84 184 ILE A C 1
ATOM 1452 O O . ILE A 1 184 ? -23.513 -8.497 33.848 1.00 58.84 184 ILE A O 1
ATOM 1456 N N . PHE A 1 185 ? -23.706 -9.499 35.842 1.00 58.88 185 PHE A N 1
ATOM 1457 C CA . PHE A 1 185 ? -24.622 -10.539 35.363 1.00 58.88 185 PHE A CA 1
ATOM 1458 C C . PHE A 1 185 ? -26.057 -10.042 35.179 1.00 58.88 185 PHE A C 1
ATOM 1460 O O . PHE A 1 185 ? -26.694 -10.372 34.176 1.00 58.88 185 PHE A O 1
ATOM 1467 N N . ASN A 1 186 ? -26.561 -9.211 36.095 1.00 58.03 186 ASN A N 1
ATOM 1468 C CA . ASN A 1 186 ? -27.941 -8.731 36.013 1.00 58.03 186 ASN A CA 1
ATOM 1469 C C . ASN A 1 186 ? -28.123 -7.747 34.839 1.00 58.03 186 ASN A C 1
ATOM 1471 O O . ASN A 1 186 ? -29.052 -7.885 34.045 1.00 58.03 186 ASN A O 1
ATOM 1475 N N . TRP A 1 187 ? -27.186 -6.810 34.648 1.00 50.25 187 TRP A N 1
ATOM 1476 C CA . TRP A 1 187 ? -27.219 -5.873 33.516 1.00 50.25 187 TRP A CA 1
ATOM 1477 C C . TRP A 1 187 ? -27.106 -6.584 32.161 1.00 50.25 187 TRP A C 1
ATOM 1479 O O . TRP A 1 187 ? -27.826 -6.247 31.219 1.00 50.25 187 TRP A O 1
ATOM 1489 N N . MET A 1 188 ? -26.247 -7.604 32.071 1.00 62.69 188 MET A N 1
ATOM 1490 C CA . MET A 1 188 ? -26.063 -8.383 30.849 1.00 62.69 188 MET A CA 1
ATOM 1491 C C . MET A 1 188 ? -27.319 -9.181 30.483 1.00 62.69 188 MET A C 1
ATOM 1493 O O . MET A 1 188 ? -27.671 -9.234 29.309 1.00 62.69 188 MET A O 1
ATOM 1497 N N . TRP A 1 189 ? -28.048 -9.721 31.465 1.00 68.75 189 TRP A N 1
ATOM 1498 C CA . TRP A 1 189 ? -29.326 -10.396 31.223 1.00 68.75 189 TRP A CA 1
ATOM 1499 C C . TRP A 1 189 ? -30.427 -9.441 30.740 1.00 68.75 189 TRP A C 1
ATOM 1501 O O . TRP A 1 189 ? -31.115 -9.744 29.762 1.00 68.75 189 TRP A O 1
ATOM 1511 N N . TYR A 1 190 ? -30.561 -8.264 31.365 1.00 55.78 190 TYR A N 1
ATOM 1512 C CA . TYR A 1 190 ? -31.541 -7.253 30.947 1.00 55.78 190 TYR A CA 1
ATOM 1513 C C . TYR A 1 190 ? -31.245 -6.700 29.546 1.00 55.78 190 TYR A C 1
ATOM 1515 O O . TYR A 1 190 ? -32.140 -6.642 28.705 1.00 55.78 190 TYR A O 1
ATOM 1523 N N . LYS A 1 191 ? -29.981 -6.380 29.238 1.00 66.38 191 LYS A N 1
ATOM 1524 C CA . LYS A 1 191 ? -29.592 -5.896 27.902 1.00 66.38 191 LYS A CA 1
ATOM 1525 C C . LYS A 1 191 ? -29.721 -6.950 26.809 1.00 66.38 191 LYS A C 1
ATOM 1527 O O . LYS A 1 191 ? -30.015 -6.597 25.669 1.00 66.38 191 LYS A O 1
ATOM 1532 N N . LEU A 1 192 ? -29.524 -8.226 27.139 1.00 74.69 192 LEU A N 1
ATOM 1533 C CA . LEU A 1 192 ? -29.724 -9.316 26.190 1.00 74.69 192 LEU A CA 1
ATOM 1534 C C . LEU A 1 192 ? -31.205 -9.461 25.817 1.00 74.69 192 LEU A C 1
ATOM 1536 O O . LEU A 1 192 ? -31.512 -9.640 24.642 1.00 74.69 192 LEU A O 1
ATOM 1540 N N . LYS A 1 193 ? -32.120 -9.332 26.788 1.00 68.94 193 LYS A N 1
ATOM 1541 C CA . LYS A 1 193 ? -33.565 -9.361 26.519 1.00 68.94 193 LYS A CA 1
ATOM 1542 C C . LYS A 1 193 ? -34.019 -8.195 25.644 1.00 68.94 193 LYS A C 1
ATOM 1544 O O . LYS A 1 193 ? -34.660 -8.446 24.629 1.00 68.94 193 LYS A O 1
ATOM 1549 N N . ASP A 1 194 ? -33.607 -6.969 25.965 1.00 68.25 194 ASP A N 1
ATOM 1550 C CA . ASP A 1 194 ? -33.986 -5.775 25.192 1.00 68.25 194 ASP A CA 1
ATOM 1551 C C . ASP A 1 194 ? -33.494 -5.837 23.732 1.00 68.25 194 ASP A C 1
ATOM 1553 O O . ASP A 1 194 ? -34.180 -5.399 22.806 1.00 68.25 194 ASP A O 1
ATOM 1557 N N . LEU A 1 195 ? -32.300 -6.395 23.496 1.00 71.25 195 LEU A N 1
ATOM 1558 C CA . LEU A 1 195 ? -31.758 -6.571 22.144 1.00 71.25 195 LEU A CA 1
ATOM 1559 C C . LEU A 1 195 ? -32.475 -7.670 21.355 1.00 71.25 195 LEU A C 1
ATOM 1561 O O . LEU A 1 195 ? -32.676 -7.522 20.154 1.00 71.25 195 LEU A O 1
ATOM 1565 N N . VAL A 1 196 ? -32.868 -8.764 22.008 1.00 74.19 196 VAL A N 1
ATOM 1566 C CA . VAL A 1 196 ? -33.640 -9.830 21.356 1.00 74.19 196 VAL A CA 1
ATOM 1567 C C . VAL A 1 196 ? -35.034 -9.309 21.008 1.00 74.19 196 VAL A C 1
ATOM 1569 O O . VAL A 1 196 ? -35.466 -9.421 19.866 1.00 74.19 196 VAL A O 1
ATOM 1572 N N . GLU A 1 197 ? -35.716 -8.654 21.940 1.00 70.50 197 GLU A N 1
ATOM 1573 C CA . GLU A 1 197 ? -37.075 -8.158 21.720 1.00 70.50 197 GLU A CA 1
ATOM 1574 C C . GLU A 1 197 ? -37.130 -7.051 20.655 1.00 70.50 197 GLU A C 1
ATOM 1576 O O . GLU A 1 197 ? -38.011 -7.073 19.800 1.00 70.50 197 GLU A O 1
ATOM 1581 N N . SER A 1 198 ? -36.147 -6.146 20.607 1.00 64.94 198 SER A N 1
ATOM 1582 C CA . SER A 1 198 ? -36.072 -5.096 19.572 1.00 64.94 198 SER A CA 1
ATOM 1583 C C . SER A 1 198 ? -35.733 -5.607 18.165 1.00 64.94 198 SER A C 1
ATOM 1585 O O . SER A 1 198 ? -36.143 -4.996 17.181 1.00 64.94 198 SER A O 1
ATOM 1587 N N . VAL A 1 199 ? -35.014 -6.727 18.044 1.00 68.94 199 VAL A N 1
ATOM 1588 C CA . VAL A 1 199 ? -34.696 -7.345 16.743 1.00 68.94 199 VAL A CA 1
ATOM 1589 C C . VAL A 1 199 ? -35.845 -8.224 16.238 1.00 68.94 199 VAL A C 1
ATOM 1591 O O . VAL A 1 199 ? -36.044 -8.318 15.031 1.00 68.94 199 VAL A O 1
ATOM 1594 N N . PHE A 1 200 ? -36.627 -8.828 17.138 1.00 67.19 200 PHE A N 1
ATOM 1595 C CA . PHE A 1 200 ? -37.777 -9.672 16.787 1.00 67.19 200 PHE A CA 1
ATOM 1596 C C . PHE A 1 200 ? -39.128 -8.929 16.739 1.00 67.19 200 PHE A C 1
ATOM 1598 O O . PHE A 1 200 ? -40.126 -9.542 16.375 1.00 67.19 200 PHE A O 1
ATOM 1605 N N . SER A 1 201 ? -39.176 -7.632 17.065 1.00 59.97 201 SER A N 1
ATOM 1606 C CA . SER A 1 201 ? -40.384 -6.784 16.969 1.00 59.97 201 SER A CA 1
ATOM 1607 C C . SER A 1 201 ? -40.404 -5.846 15.752 1.00 59.97 201 SER A C 1
ATOM 1609 O O . SER A 1 201 ? -41.257 -4.966 15.664 1.00 59.97 201 SER A O 1
ATOM 1611 N N . LEU A 1 202 ? -39.489 -6.035 14.796 1.00 46.22 202 LEU A N 1
ATOM 1612 C CA . LEU A 1 202 ? -39.552 -5.410 13.474 1.00 46.22 202 LEU A CA 1
ATOM 1613 C C . LEU A 1 202 ? -40.327 -6.322 12.506 1.00 46.22 202 LEU A C 1
ATOM 1615 O O . LEU A 1 202 ? -39.721 -6.993 11.675 1.00 46.22 202 LEU A O 1
ATOM 1619 N N . ASP A 1 203 ? -41.653 -6.321 12.647 1.00 41.78 203 ASP A N 1
ATOM 1620 C CA . ASP A 1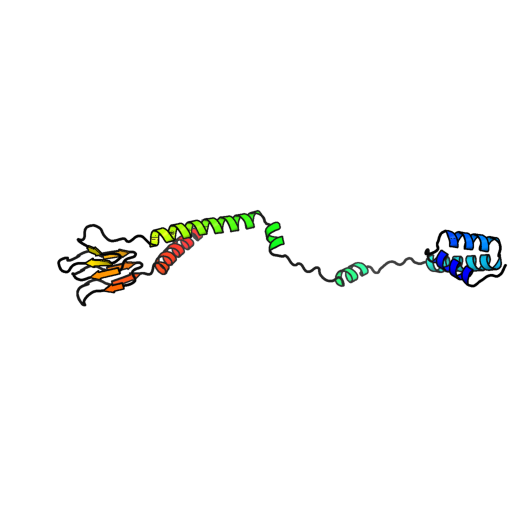 203 ? -42.648 -6.669 11.616 1.00 41.78 203 ASP A CA 1
ATOM 1621 C C . ASP A 1 203 ? -43.772 -5.617 11.647 1.00 41.78 203 ASP A C 1
ATOM 1623 O O . ASP A 1 203 ? -44.198 -5.238 12.766 1.00 41.78 203 ASP A O 1
#

pLDDT: mean 81.13, std 11.77, range [41.78, 96.56]

InterPro domains:
  IPR027383 Putative zinc-finger [PF13490] (3-38)
  IPR041916 Anti-sigma factor, zinc-finger domain superfamily [G3DSA:1.10.10.1320] (5-57)

Secondary structure (DSSP, 8-state):
----HHHHHHHHHHHHT---HHHHHHHHHHHHH-HHHHHHHHHHHHHHHHHHTT---PPPTTHHHHHHHHSPPP-----HHHHHHH-HHHHHHHHHHHHHHHHHHHHHHHHTT--B--TTS--EEETTEEEE-TT-EE-S-EEEESSEEEE-SEE-S-EEEES-S-EEE-TTSB-S-EEEE-HHHHHHHHHHHHHHHHHH---

Radius of gyration: 49.06 Å; chains: 1; bounding box: 86×35×124 Å

Foldseek 3Di:
DDPDPLLVVLLVCVVVVNHDPVSVVVNVVVLVVDVVVVVVSVVVVVVVCVVPVPPPDDDPPCPVVVVVVPDDPDPPCCDPVVVCVVCVPVVVVVVVVVVVVVVVVVVVVVVLQDKDWDPPQPWDDDPQETEADQVGEAAEETEIGRGAYEYNHAYAEEYEYENYPYYHDDPPRYNYYYHYDDPVVVVVVVVVVVVVCVVVPPD